Protein AF-A0A9E4QKR2-F1 (afdb_monomer)

Solvent-accessible surface area (backbone atoms only — not comparable to full-atom values): 18033 Å² total; per-residue (Å²): 141,82,85,84,88,78,89,75,77,75,80,49,72,69,61,48,44,63,60,58,75,68,60,73,62,66,78,58,44,53,47,87,73,45,48,84,36,85,43,62,73,53,54,60,79,47,75,74,62,64,46,71,70,58,41,53,54,38,61,70,46,46,53,67,56,55,96,91,22,30,62,70,47,76,47,76,49,88,78,50,44,36,40,38,40,33,29,40,50,96,91,78,52,58,35,38,40,38,38,37,32,36,71,37,50,92,83,49,58,82,83,47,26,16,12,34,52,30,36,48,60,55,64,41,91,90,41,50,62,78,46,62,20,22,35,90,59,33,23,34,24,32,33,34,52,84,74,34,34,38,37,38,35,21,43,32,89,24,34,25,30,40,35,40,31,10,58,40,66,66,58,30,48,54,53,50,35,46,51,38,38,24,53,66,69,47,84,51,76,86,72,89,70,83,78,76,77,72,49,70,64,55,55,56,45,52,54,52,51,51,56,38,28,52,28,49,33,69,65,36,38,61,65,31,50,74,46,42,33,67,72,38,48,73,77,28,48,55,69,60,39,30,53,50,52,52,52,50,52,52,53,51,29,58,76,70,72,44,62,91,88,60,67,50,40,47,40,83,74,48,77,50,77,46,92,56,35,31,40,33,36,62,47,50,23,48,94,85,42,76,56,96,69,75,68,97,78,56,56,48,40,30,36,54,56,100,89,41,74,23,40,56,64,76,67,34,97,90,41,61,65,125

pLDDT: mean 75.19, std 18.58, range [24.08, 97.19]

Secondary structure (DSSP, 8-state):
--------PPPPHHHHHHHHTTTTTSSPP-GGGS-B-PPGGGGGGS---SSHHHHHHHHHTS-SEETTEEEEEEEEETTTTEEEEEEEETTTEEEEEEEEETTSSSSS-TT--HHHHHHHHTT-SSSEEEEEEEETTEEEEEEEETTEEEEEEEETT-SEEEEEEESSHHHHHHHHHHHHHHHTT--------------HHHHHHHHHHHHHHHHHHTT-HHHHGGGB-HHHHHHS-HHHHHHHHHHHHHHHHHHTT--TTS-EEEEEEEEEEETTEEEEEEEEEETTEEP--S-TT-EEEEEEETTEEEE-PPPBTTBS--

Radius of gyration: 21.91 Å; Cα contacts (8 Å, |Δi|>4): 552; chains: 1; bounding box: 57×57×52 Å

Sequence (322 aa):
MREAKTGQLPPTSDEVDALIGCGLMEPKPVFALLPEASAPAGLGTVAWPNNIEESSTLFGRLPSEIAGHRINARFEQSGLGVFSTTYEEPNKAIMAVTVHDLTKGDFFPPDANAGQFVALYAKGADWEVLAAGREGDLAWVQWKTGGLYTMHWGNSPSSIVFQAMANDLMLLMALVEAMVSAASGGSAAPSATVVVSATSDVVTLTRRVEDALALASQGNWLEAWEYYTLSFRESCPKETFAAQVVSGMNMFRSMLEIPPDESLEFRLMDVTVIGSTALVSTHIFHQGEPLDYGAQDELDSWVRIDGEWWNNVPPGPEGCVN

Structure (mmCIF, N/CA/C/O backbone):
data_AF-A0A9E4QKR2-F1
#
_entry.id   AF-A0A9E4QKR2-F1
#
loop_
_atom_site.group_PDB
_atom_site.id
_atom_site.type_symbol
_atom_site.label_atom_id
_atom_site.label_alt_id
_atom_site.label_comp_id
_atom_site.label_asym_id
_atom_site.label_entity_id
_atom_site.label_seq_id
_atom_site.pdbx_PDB_ins_code
_atom_site.Cartn_x
_atom_site.Cartn_y
_atom_site.Cartn_z
_atom_site.occupancy
_atom_site.B_iso_or_equiv
_atom_site.auth_seq_id
_atom_site.auth_comp_id
_atom_site.auth_asym_id
_atom_site.auth_atom_id
_atom_site.pdbx_PDB_model_num
ATOM 1 N N . MET A 1 1 ? 13.833 36.905 2.550 1.00 31.66 1 MET A N 1
ATOM 2 C CA . MET A 1 1 ? 14.484 35.598 2.755 1.00 31.66 1 MET A CA 1
ATOM 3 C C . MET A 1 1 ? 14.078 35.089 4.125 1.00 31.66 1 MET A C 1
ATOM 5 O O . MET A 1 1 ? 14.498 35.670 5.115 1.00 31.66 1 MET A O 1
ATOM 9 N N . ARG A 1 2 ? 13.165 34.119 4.186 1.00 24.08 2 ARG A N 1
ATOM 10 C CA . ARG A 1 2 ? 12.814 33.394 5.413 1.00 24.08 2 ARG A CA 1
ATOM 11 C C . ARG A 1 2 ? 13.081 31.926 5.122 1.00 24.08 2 ARG A C 1
ATOM 13 O O . ARG A 1 2 ? 12.496 31.386 4.191 1.00 24.08 2 ARG A O 1
ATOM 20 N N . GLU A 1 3 ? 14.019 31.360 5.865 1.00 29.47 3 GLU A N 1
ATOM 21 C CA . GLU A 1 3 ? 14.351 29.941 5.867 1.00 29.47 3 GLU A CA 1
ATOM 22 C C . GLU A 1 3 ? 13.168 29.150 6.432 1.00 29.47 3 GLU A C 1
ATOM 24 O O . GLU A 1 3 ? 12.663 29.464 7.513 1.00 29.47 3 GLU A O 1
ATOM 29 N N . ALA A 1 4 ? 12.727 28.132 5.696 1.00 27.89 4 ALA A N 1
ATOM 30 C CA . ALA A 1 4 ? 11.839 27.106 6.212 1.00 27.89 4 ALA A CA 1
ATOM 31 C C . ALA A 1 4 ? 12.700 26.050 6.917 1.00 27.89 4 ALA A C 1
ATOM 33 O O . ALA A 1 4 ? 13.444 25.305 6.285 1.00 27.89 4 ALA A O 1
ATOM 34 N N . LYS A 1 5 ? 12.622 26.031 8.250 1.00 37.75 5 LYS A N 1
ATOM 35 C CA . LYS A 1 5 ? 13.040 24.901 9.078 1.00 37.75 5 LYS A CA 1
ATOM 36 C C . LYS A 1 5 ? 11.891 23.897 9.131 1.00 37.75 5 LYS A C 1
ATOM 38 O O . LYS A 1 5 ? 10.944 24.120 9.876 1.00 37.75 5 LYS A O 1
ATOM 43 N N . THR A 1 6 ? 12.036 22.783 8.431 1.00 37.12 6 THR A N 1
ATOM 44 C CA . THR A 1 6 ? 11.439 21.491 8.798 1.00 37.12 6 THR A CA 1
ATOM 45 C C . THR A 1 6 ? 12.486 20.436 8.483 1.00 37.12 6 THR A C 1
ATOM 47 O O . THR A 1 6 ? 12.889 20.260 7.337 1.00 37.12 6 THR A O 1
ATOM 50 N N . GLY A 1 7 ? 13.040 19.866 9.550 1.00 39.28 7 GLY A N 1
ATOM 51 C CA . GLY A 1 7 ? 14.222 19.028 9.512 1.00 39.28 7 GLY A CA 1
ATOM 52 C C . GLY A 1 7 ? 13.891 17.585 9.176 1.00 39.28 7 GLY A C 1
ATOM 53 O O . GLY A 1 7 ? 13.223 16.909 9.945 1.00 39.28 7 GLY A O 1
ATOM 54 N N . GLN A 1 8 ? 14.494 17.118 8.094 1.00 32.94 8 GLN A N 1
ATOM 55 C CA . GLN A 1 8 ? 15.333 15.933 8.146 1.00 32.94 8 GLN A CA 1
ATOM 56 C C . GLN A 1 8 ? 16.563 16.280 7.309 1.00 32.94 8 GLN A C 1
ATOM 58 O O . GLN A 1 8 ? 16.440 16.624 6.133 1.00 32.94 8 GLN A O 1
ATOM 63 N N . LEU A 1 9 ? 17.733 16.354 7.950 1.00 30.55 9 LEU A N 1
ATOM 64 C CA . LEU A 1 9 ? 18.970 16.544 7.200 1.00 30.55 9 LEU A CA 1
ATOM 65 C C . LEU A 1 9 ? 19.166 15.293 6.334 1.00 30.55 9 LEU A C 1
ATOM 67 O O . LEU A 1 9 ? 18.959 14.190 6.845 1.00 30.55 9 LEU A O 1
ATOM 71 N N . PRO A 1 10 ? 19.542 15.440 5.050 1.00 35.56 10 PRO A N 1
ATOM 72 C CA . PRO A 1 10 ? 20.042 14.302 4.295 1.00 35.56 10 PRO A CA 1
ATOM 73 C C . PRO A 1 10 ? 21.176 13.647 5.100 1.00 35.56 10 PRO A C 1
ATOM 75 O O . PRO A 1 10 ? 21.912 14.379 5.776 1.00 35.56 10 PRO A O 1
ATOM 78 N N . PRO A 1 11 ? 21.287 12.305 5.074 1.00 36.34 11 PRO A N 1
ATOM 79 C CA . PRO A 1 11 ? 22.273 11.587 5.868 1.00 36.34 11 PRO A CA 1
ATOM 80 C C . PRO A 1 11 ? 23.650 12.208 5.658 1.00 36.34 11 PRO A C 1
ATOM 82 O O . PRO A 1 11 ? 24.038 12.567 4.541 1.00 36.34 11 PRO A O 1
ATOM 85 N N . THR A 1 12 ? 24.350 12.419 6.764 1.00 37.06 12 THR A N 1
ATOM 86 C CA . THR A 1 12 ? 25.671 13.039 6.747 1.00 37.06 12 THR A CA 1
ATOM 87 C C . THR A 1 12 ? 26.663 12.137 6.012 1.00 37.06 12 THR A C 1
ATOM 89 O O . THR A 1 12 ? 26.494 10.919 5.975 1.00 37.06 12 THR A O 1
ATOM 92 N N . SER A 1 13 ? 27.719 12.725 5.437 1.00 37.84 13 SER A N 1
ATOM 93 C CA . SER A 1 13 ? 28.809 11.969 4.791 1.00 37.84 13 SER A CA 1
ATOM 94 C C . SER A 1 13 ? 29.326 10.841 5.689 1.00 37.84 13 SER A C 1
ATOM 96 O O . SER A 1 13 ? 29.622 9.767 5.191 1.00 37.84 13 SER A O 1
ATOM 98 N N . ASP A 1 14 ? 29.335 11.050 7.007 1.00 33.69 14 ASP A N 1
ATOM 99 C CA . ASP A 1 14 ? 29.816 10.081 7.992 1.00 33.69 14 ASP A CA 1
ATOM 100 C C . ASP A 1 14 ? 28.823 8.917 8.236 1.00 33.69 14 ASP A C 1
ATOM 102 O O . ASP A 1 14 ? 29.242 7.787 8.484 1.00 33.69 14 ASP A O 1
ATOM 106 N N . GLU A 1 15 ? 27.507 9.148 8.124 1.00 43.84 15 GLU A N 1
ATOM 107 C CA . GLU A 1 15 ? 26.467 8.097 8.180 1.00 43.84 15 GLU A CA 1
ATOM 108 C C . GLU A 1 15 ? 26.438 7.266 6.889 1.00 43.84 15 GLU A C 1
ATOM 110 O O . GLU A 1 15 ? 26.190 6.059 6.908 1.00 43.84 15 GLU A O 1
ATOM 115 N N . VAL A 1 16 ? 26.762 7.903 5.765 1.00 42.84 16 VAL A N 1
ATOM 116 C CA . VAL A 1 16 ? 26.951 7.253 4.466 1.00 42.84 16 VAL A CA 1
ATOM 117 C C . VAL A 1 16 ? 28.267 6.471 4.423 1.00 42.84 16 VAL A C 1
ATOM 119 O O . VAL A 1 16 ? 28.290 5.342 3.940 1.00 42.84 16 VAL A O 1
ATOM 122 N N . ASP A 1 17 ? 29.343 6.994 5.006 1.00 35.53 17 ASP A N 1
ATOM 123 C CA . ASP A 1 17 ? 30.622 6.291 5.134 1.00 35.53 17 ASP A CA 1
ATOM 124 C C . ASP A 1 17 ? 30.526 5.090 6.090 1.00 35.53 17 ASP A C 1
ATOM 126 O O . ASP A 1 17 ? 31.248 4.109 5.914 1.00 35.53 17 ASP A O 1
ATOM 130 N N . ALA A 1 18 ? 29.585 5.087 7.040 1.00 39.47 18 ALA A N 1
ATOM 131 C CA . ALA A 1 18 ? 29.254 3.897 7.828 1.00 39.47 18 ALA A CA 1
ATOM 132 C C . ALA A 1 18 ? 28.521 2.815 7.001 1.00 39.47 18 ALA A C 1
ATOM 134 O O . ALA A 1 18 ? 28.751 1.622 7.215 1.00 39.47 18 ALA A O 1
ATOM 135 N N . LEU A 1 19 ? 27.705 3.212 6.015 1.00 41.91 19 LEU A N 1
ATOM 136 C CA . LEU A 1 19 ? 27.052 2.314 5.047 1.00 41.91 19 LEU A CA 1
ATOM 137 C C . LEU A 1 19 ? 28.027 1.794 3.969 1.00 41.91 19 LEU A C 1
ATOM 139 O O . LEU A 1 19 ? 27.924 0.642 3.542 1.00 41.91 19 LEU A O 1
ATOM 143 N N . ILE A 1 20 ? 28.998 2.612 3.552 1.00 41.16 20 ILE A N 1
ATOM 144 C CA . ILE A 1 20 ? 29.973 2.295 2.493 1.00 41.16 20 ILE A CA 1
ATOM 145 C C . ILE A 1 20 ? 31.226 1.591 3.052 1.00 41.16 20 ILE A C 1
ATOM 147 O O . ILE A 1 20 ? 31.768 0.684 2.415 1.00 41.16 20 ILE A O 1
ATOM 151 N N . GLY A 1 21 ? 31.663 1.926 4.269 1.00 33.62 21 GLY A N 1
ATOM 152 C CA . GLY A 1 21 ? 32.907 1.446 4.885 1.00 33.62 21 GLY A CA 1
ATOM 153 C C . GLY A 1 21 ? 32.948 -0.044 5.253 1.00 33.62 21 GLY A C 1
ATOM 154 O O . GLY A 1 21 ? 34.011 -0.544 5.619 1.00 33.62 21 GLY A O 1
ATOM 155 N N . CYS A 1 22 ? 31.830 -0.771 5.133 1.00 36.50 22 CYS A N 1
ATOM 156 C CA . CYS A 1 22 ? 31.717 -2.181 5.532 1.00 36.50 22 CYS A CA 1
ATOM 157 C C . CYS A 1 22 ? 31.582 -3.195 4.376 1.00 36.50 22 CYS A C 1
ATOM 159 O O . CYS A 1 22 ? 31.375 -4.375 4.645 1.00 36.50 22 CYS A O 1
ATOM 161 N N . GLY A 1 23 ? 31.687 -2.801 3.099 1.00 39.94 23 GLY A N 1
ATOM 162 C CA . GLY A 1 23 ? 31.597 -3.769 1.988 1.00 39.94 23 GLY A CA 1
ATOM 163 C C . GLY A 1 23 ? 30.215 -4.435 1.824 1.00 39.94 23 GLY A C 1
ATOM 164 O O .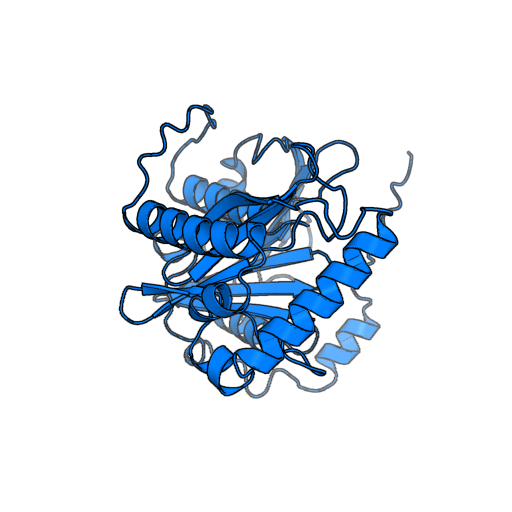 GLY A 1 23 ? 30.119 -5.557 1.333 1.00 39.94 23 GLY A O 1
ATOM 165 N N . LEU A 1 24 ? 29.133 -3.748 2.211 1.00 44.03 24 LEU A N 1
ATOM 166 C CA . LEU A 1 24 ? 27.762 -4.283 2.322 1.00 44.03 24 LEU A CA 1
ATOM 167 C C . LEU A 1 24 ? 27.014 -4.557 0.999 1.00 44.03 24 LEU A C 1
ATOM 169 O O . LEU A 1 24 ? 25.859 -4.976 1.027 1.00 44.03 24 LEU A O 1
ATOM 173 N N . MET A 1 25 ? 27.645 -4.378 -0.163 1.00 44.78 25 MET A N 1
ATOM 174 C CA . MET A 1 25 ? 27.084 -4.833 -1.445 1.00 44.78 25 MET A CA 1
ATOM 175 C C . MET A 1 25 ? 27.700 -6.136 -1.951 1.00 44.78 25 MET A C 1
ATOM 177 O O . MET A 1 25 ? 27.564 -6.457 -3.130 1.00 44.78 25 MET A O 1
ATOM 181 N N . GLU A 1 26 ? 28.317 -6.927 -1.072 1.00 41.53 26 GLU A N 1
ATOM 182 C CA . GLU A 1 26 ? 28.567 -8.338 -1.347 1.00 41.53 26 GLU A CA 1
ATOM 183 C C . GLU A 1 26 ? 27.869 -9.265 -0.336 1.00 41.53 26 GLU A C 1
ATOM 185 O O . GLU A 1 26 ? 28.061 -9.128 0.871 1.00 41.53 26 GLU A O 1
ATOM 190 N N . PRO A 1 27 ? 27.068 -10.236 -0.816 1.00 55.28 27 PRO A N 1
ATOM 191 C CA . PRO A 1 27 ? 26.681 -10.428 -2.214 1.00 55.28 27 PRO A CA 1
ATOM 192 C C . PRO A 1 27 ? 25.709 -9.332 -2.686 1.00 55.28 27 PRO A C 1
ATOM 194 O O . PRO A 1 27 ? 24.748 -9.002 -1.980 1.00 55.28 27 PRO A O 1
ATOM 197 N N . LYS A 1 28 ? 25.943 -8.803 -3.901 1.00 64.62 28 LYS A N 1
ATOM 198 C CA . LYS A 1 28 ? 25.070 -7.806 -4.543 1.00 64.62 28 LYS A CA 1
ATOM 199 C C . LYS A 1 28 ? 23.621 -8.294 -4.449 1.00 64.62 28 LYS A C 1
ATOM 201 O O . LYS A 1 28 ? 23.367 -9.444 -4.818 1.00 64.62 28 LYS A O 1
ATOM 206 N N . PRO A 1 29 ? 22.676 -7.486 -3.937 1.00 72.31 29 PRO A N 1
ATOM 207 C CA . PRO A 1 29 ? 21.268 -7.857 -3.893 1.00 72.31 29 PRO A CA 1
ATOM 208 C C . PRO A 1 29 ? 20.813 -8.354 -5.266 1.00 72.31 29 PRO A C 1
ATOM 210 O O . PRO A 1 29 ? 20.984 -7.677 -6.278 1.00 72.31 29 PRO A O 1
ATOM 213 N N . VAL A 1 30 ? 20.310 -9.585 -5.314 1.00 77.69 30 VAL A N 1
ATOM 214 C CA . VAL A 1 30 ? 20.012 -10.259 -6.576 1.00 77.69 30 VAL A CA 1
ATOM 215 C C . VAL A 1 30 ? 18.546 -10.012 -6.905 1.00 77.69 30 VAL A C 1
ATOM 217 O O . VAL A 1 30 ? 17.675 -10.523 -6.210 1.00 77.69 30 VAL A O 1
ATOM 220 N N . PHE A 1 31 ? 18.277 -9.271 -7.982 1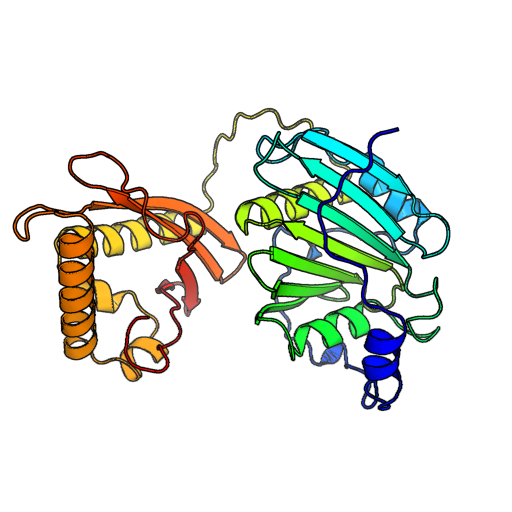.00 83.38 31 PHE A N 1
ATOM 221 C CA . PHE A 1 31 ? 16.922 -9.017 -8.494 1.00 83.38 31 PHE A CA 1
ATOM 222 C C . PHE A 1 31 ? 16.085 -10.301 -8.619 1.00 83.38 31 PHE A C 1
ATOM 224 O O . PHE A 1 31 ? 14.922 -10.326 -8.232 1.00 83.38 31 PHE A O 1
ATOM 231 N N . ALA A 1 32 ? 16.699 -11.399 -9.073 1.00 81.88 32 ALA A N 1
ATOM 232 C CA . ALA A 1 32 ? 16.036 -12.696 -9.221 1.00 81.88 32 ALA A CA 1
ATOM 233 C C . ALA A 1 32 ? 15.529 -13.314 -7.901 1.00 81.88 32 ALA A C 1
ATOM 235 O O . ALA A 1 32 ? 14.764 -14.273 -7.950 1.00 81.88 32 ALA A O 1
ATOM 236 N N . LEU A 1 33 ? 15.950 -12.797 -6.739 1.00 85.44 33 LEU A N 1
ATOM 237 C CA . LEU A 1 33 ? 15.453 -13.228 -5.429 1.00 85.44 33 LEU A CA 1
ATOM 238 C C . LEU A 1 33 ? 14.193 -12.473 -4.984 1.00 85.44 33 LEU A C 1
ATOM 240 O O . LEU A 1 33 ? 13.588 -12.879 -3.995 1.00 85.44 33 LEU A O 1
ATOM 244 N N . LEU A 1 34 ? 13.784 -11.407 -5.684 1.00 86.06 34 LEU A N 1
ATOM 245 C CA . LEU A 1 34 ? 12.474 -10.801 -5.452 1.00 86.06 34 LEU A CA 1
ATOM 246 C C . LEU A 1 34 ? 11.374 -11.791 -5.873 1.00 86.06 34 LEU A C 1
ATOM 248 O O . LEU A 1 34 ? 11.503 -12.429 -6.929 1.00 86.06 34 LEU A O 1
ATOM 252 N N . PRO A 1 35 ? 10.299 -11.927 -5.077 1.00 85.25 35 PRO A N 1
ATOM 253 C CA . PRO A 1 35 ? 9.194 -12.809 -5.421 1.00 85.25 35 PRO A CA 1
ATOM 254 C C . PRO A 1 35 ? 8.486 -12.308 -6.686 1.00 85.25 35 PRO A C 1
ATOM 256 O O . PRO A 1 35 ? 8.341 -11.105 -6.890 1.00 85.25 35 PRO A O 1
ATOM 259 N N . GLU A 1 36 ? 8.034 -13.232 -7.533 1.00 90.06 36 GLU A N 1
ATOM 260 C CA . GLU A 1 36 ? 7.124 -12.898 -8.637 1.00 90.06 36 GLU A CA 1
ATOM 261 C C . GLU A 1 36 ? 5.785 -12.461 -8.046 1.00 90.06 36 GLU A C 1
ATOM 263 O O . GLU A 1 36 ? 5.101 -13.259 -7.402 1.00 90.06 36 GLU A O 1
ATOM 268 N N . ALA A 1 37 ? 5.427 -11.196 -8.241 1.00 82.69 37 ALA A N 1
ATOM 269 C CA . ALA A 1 37 ? 4.203 -10.618 -7.712 1.00 82.69 37 ALA A CA 1
ATOM 270 C C . ALA A 1 37 ? 3.764 -9.438 -8.581 1.00 82.69 37 ALA A C 1
ATOM 272 O O . ALA A 1 37 ? 4.584 -8.594 -8.953 1.00 82.69 37 ALA A O 1
ATOM 273 N N . SER A 1 38 ? 2.461 -9.370 -8.870 1.00 86.56 38 SER A N 1
ATOM 274 C CA . SER A 1 38 ? 1.879 -8.252 -9.612 1.00 86.56 38 SER A CA 1
ATOM 275 C C . SER A 1 38 ? 2.174 -6.940 -8.893 1.00 86.56 38 SER A C 1
ATOM 277 O O . SER A 1 38 ? 1.917 -6.806 -7.695 1.00 86.56 38 SER A O 1
ATOM 279 N N . ALA A 1 39 ? 2.721 -5.983 -9.629 1.00 84.56 39 ALA A N 1
ATOM 280 C CA . ALA A 1 39 ? 3.054 -4.678 -9.108 1.00 84.56 39 ALA A CA 1
ATOM 281 C C . ALA A 1 39 ? 1.770 -3.875 -8.833 1.00 84.56 39 ALA A C 1
ATOM 283 O O . ALA A 1 39 ? 0.816 -3.922 -9.621 1.00 84.56 39 ALA A O 1
ATOM 284 N N . PRO A 1 40 ? 1.718 -3.132 -7.717 1.00 81.69 40 PRO A N 1
ATOM 285 C CA . PRO A 1 40 ? 0.510 -2.434 -7.304 1.00 81.69 40 PRO A CA 1
ATOM 286 C C . PRO A 1 40 ? 0.151 -1.310 -8.287 1.00 81.69 40 PRO A C 1
ATOM 288 O O . PRO A 1 40 ? 0.993 -0.845 -9.058 1.00 81.69 40 PRO A O 1
ATOM 291 N N . ALA A 1 41 ? -1.121 -0.894 -8.282 1.00 81.75 41 ALA A N 1
ATOM 292 C CA . ALA A 1 41 ? -1.647 0.195 -9.118 1.00 81.75 41 ALA A CA 1
ATOM 293 C C . ALA A 1 41 ? -1.380 0.058 -10.636 1.00 81.75 41 ALA A C 1
ATOM 295 O O . ALA A 1 41 ? -1.419 1.039 -11.374 1.00 81.75 41 ALA A O 1
ATOM 296 N N . GLY A 1 42 ? -1.103 -1.155 -11.130 1.00 83.69 42 GLY A N 1
ATOM 297 C CA . GLY A 1 42 ? -0.803 -1.387 -12.544 1.00 83.69 42 GLY A CA 1
ATOM 298 C C . GLY A 1 42 ? 0.595 -0.932 -12.973 1.00 83.69 42 GLY A C 1
ATOM 299 O O . GLY A 1 42 ? 0.841 -0.814 -14.173 1.00 83.69 42 GLY A O 1
ATOM 300 N N . LEU A 1 43 ? 1.528 -0.714 -12.037 1.00 87.94 43 LEU A N 1
ATOM 301 C CA . LEU A 1 43 ? 2.920 -0.342 -12.331 1.00 87.94 43 LEU A CA 1
ATOM 302 C C . LEU A 1 43 ? 3.590 -1.263 -13.368 1.00 87.94 43 LEU A C 1
ATOM 304 O O . LEU A 1 43 ? 4.359 -0.780 -14.197 1.00 87.94 43 LEU A O 1
ATOM 308 N N . GLY A 1 44 ? 3.291 -2.566 -13.345 1.00 87.19 44 GLY A N 1
ATOM 309 C CA . GLY A 1 44 ? 3.837 -3.561 -14.278 1.00 87.19 44 GLY A CA 1
ATOM 310 C C . GLY A 1 44 ? 3.247 -3.504 -15.690 1.00 87.19 44 GLY A C 1
ATOM 311 O O . GLY A 1 44 ? 3.760 -4.146 -16.602 1.00 87.19 44 GLY A O 1
ATOM 312 N N . THR A 1 45 ? 2.188 -2.718 -15.900 1.00 85.38 45 THR A N 1
ATOM 313 C CA . THR A 1 45 ? 1.467 -2.642 -17.182 1.00 85.38 45 THR A CA 1
ATOM 314 C C . THR A 1 45 ? 1.963 -1.525 -18.101 1.00 85.38 45 THR A C 1
ATOM 316 O O . THR A 1 45 ? 1.539 -1.446 -19.256 1.00 85.38 45 THR A O 1
ATOM 319 N N . VAL A 1 46 ? 2.866 -0.666 -17.615 1.00 88.88 46 VAL A N 1
ATOM 320 C CA . VAL A 1 46 ? 3.362 0.508 -18.343 1.00 88.88 46 VAL A CA 1
ATOM 321 C C . VAL A 1 46 ? 4.859 0.426 -18.608 1.00 88.88 46 VAL A C 1
ATOM 323 O O . VAL A 1 46 ? 5.626 -0.160 -17.847 1.00 88.88 46 VAL A O 1
ATOM 326 N N . ALA A 1 47 ? 5.290 1.059 -19.697 1.00 88.00 47 ALA A N 1
ATOM 327 C CA . ALA A 1 47 ? 6.704 1.214 -19.996 1.00 88.00 47 ALA A CA 1
AT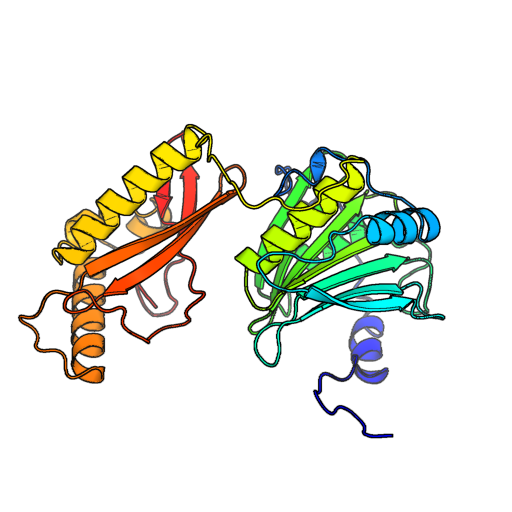OM 328 C C . ALA A 1 47 ? 7.266 2.421 -19.233 1.00 88.00 47 ALA A C 1
ATOM 330 O O . ALA A 1 47 ? 6.921 3.568 -19.524 1.00 88.00 47 ALA A O 1
ATOM 331 N N . TRP A 1 48 ? 8.142 2.159 -18.264 1.00 92.19 48 TRP A N 1
ATOM 332 C CA . TRP A 1 48 ? 8.828 3.210 -17.517 1.00 92.19 48 TRP A CA 1
ATOM 333 C C . TRP A 1 48 ? 10.010 3.789 -18.303 1.00 92.19 48 TRP A C 1
ATOM 335 O O . TRP A 1 48 ? 10.781 3.013 -18.882 1.00 92.19 48 TRP A O 1
ATOM 345 N N . PRO A 1 49 ? 10.193 5.124 -18.288 1.00 88.75 49 PRO A N 1
ATOM 346 C CA . PRO A 1 49 ? 11.395 5.768 -18.802 1.00 88.75 49 PRO A CA 1
ATOM 347 C C . PRO A 1 49 ? 12.676 5.154 -18.238 1.00 88.75 49 PRO A C 1
ATOM 349 O O . PRO A 1 49 ? 12.741 4.795 -17.063 1.00 88.75 49 PRO A O 1
ATOM 352 N N . ASN A 1 50 ? 13.711 5.068 -19.072 1.00 86.50 50 ASN A N 1
ATOM 353 C CA . ASN A 1 50 ? 15.007 4.496 -18.692 1.00 86.50 50 ASN A CA 1
ATOM 354 C C . ASN A 1 50 ? 16.137 5.534 -18.621 1.00 86.50 50 ASN A C 1
ATOM 356 O O . ASN A 1 50 ? 17.296 5.155 -18.459 1.00 86.50 50 ASN A O 1
ATOM 360 N N . ASN A 1 51 ? 15.803 6.819 -18.761 1.00 83.25 51 ASN A N 1
ATOM 361 C CA . ASN A 1 51 ? 16.720 7.944 -18.632 1.00 83.25 51 ASN A CA 1
ATOM 362 C C . ASN A 1 51 ? 16.028 9.154 -17.977 1.00 83.25 51 ASN A C 1
ATOM 364 O O . ASN A 1 51 ? 14.797 9.231 -17.901 1.00 83.25 51 ASN A O 1
ATOM 368 N N . ILE A 1 52 ? 16.828 10.106 -17.494 1.00 79.81 52 ILE A N 1
ATOM 369 C CA . ILE A 1 52 ? 16.338 11.253 -16.719 1.00 79.81 52 ILE A CA 1
ATOM 370 C C . ILE A 1 52 ? 15.517 12.254 -17.555 1.00 79.81 52 ILE A C 1
ATOM 372 O O . ILE A 1 52 ? 14.608 12.885 -17.023 1.00 79.81 52 ILE A O 1
ATOM 376 N N . GLU A 1 53 ? 15.782 12.378 -18.860 1.00 78.75 53 GLU A N 1
ATOM 377 C CA . GLU A 1 53 ? 15.087 13.316 -19.759 1.00 78.75 53 GLU A CA 1
ATOM 378 C C . GLU A 1 53 ? 13.647 12.862 -20.050 1.00 78.75 53 GLU A C 1
ATOM 380 O O . GLU A 1 53 ? 12.687 13.632 -19.952 1.00 78.75 53 GLU A O 1
ATOM 385 N N . GLU A 1 54 ? 13.462 11.577 -20.341 1.00 82.56 54 GLU A N 1
ATOM 386 C CA . GLU A 1 54 ? 12.130 10.992 -20.484 1.00 82.56 54 GLU A CA 1
ATOM 387 C C . GLU A 1 54 ? 11.380 10.971 -19.144 1.00 82.56 54 GLU A C 1
ATOM 389 O O . GLU A 1 54 ? 10.170 11.211 -19.100 1.00 82.56 54 GLU A O 1
ATOM 394 N N . SER A 1 55 ? 12.099 10.751 -18.038 1.00 83.69 55 SER A N 1
ATOM 395 C CA . SER A 1 55 ? 11.523 10.787 -16.691 1.00 83.69 55 SER A CA 1
ATOM 396 C C . SER A 1 55 ? 11.045 12.188 -16.303 1.00 83.69 55 SER A C 1
ATOM 398 O O . SER A 1 55 ? 9.952 12.333 -15.765 1.00 83.69 55 SER A O 1
ATOM 400 N N . SER A 1 56 ? 11.791 13.249 -16.620 1.00 72.69 56 SER A N 1
ATOM 401 C CA . SER A 1 56 ? 11.340 14.623 -16.352 1.00 72.69 56 SER A CA 1
ATOM 402 C C . SER A 1 56 ? 10.114 14.991 -17.200 1.00 72.69 56 SER A C 1
ATOM 404 O O . SER A 1 56 ? 9.172 15.620 -16.709 1.00 72.69 56 SER A O 1
ATOM 406 N N . THR A 1 57 ? 10.058 14.509 -18.447 1.00 78.62 57 THR A N 1
ATOM 407 C CA . THR A 1 57 ? 8.882 14.653 -19.318 1.00 78.62 57 THR A CA 1
ATOM 408 C C . THR A 1 57 ? 7.652 13.957 -18.730 1.00 78.62 57 THR A C 1
ATOM 410 O O . THR A 1 57 ? 6.553 14.517 -18.771 1.00 78.62 57 THR A O 1
ATOM 413 N N . LEU A 1 58 ? 7.825 12.763 -18.152 1.00 85.00 58 LEU A N 1
ATOM 414 C CA . LEU A 1 58 ? 6.768 12.039 -17.444 1.00 85.00 58 LEU A CA 1
ATOM 415 C C . LEU A 1 58 ? 6.199 12.872 -16.287 1.00 85.00 58 LEU A C 1
ATOM 417 O O . LEU A 1 58 ? 4.984 13.033 -16.194 1.00 85.00 58 LEU A O 1
ATOM 421 N N . PHE A 1 59 ? 7.055 13.470 -15.458 1.00 82.62 59 PHE A N 1
ATOM 422 C CA . PHE A 1 59 ? 6.607 14.310 -14.341 1.00 82.62 59 PHE A CA 1
ATOM 423 C C . PHE A 1 59 ? 5.886 15.575 -14.828 1.00 82.62 59 PHE A C 1
ATOM 425 O O . PHE A 1 59 ? 4.978 16.084 -14.171 1.00 82.62 59 PHE A O 1
ATOM 432 N N . GLY A 1 60 ? 6.228 16.057 -16.027 1.00 73.62 60 GLY A N 1
ATOM 433 C CA . GLY A 1 60 ? 5.490 17.108 -16.723 1.00 73.62 60 GLY A CA 1
ATOM 434 C C . GLY A 1 60 ? 3.999 16.797 -16.909 1.00 73.62 60 GLY A C 1
ATOM 435 O O . GLY A 1 60 ? 3.188 17.724 -16.884 1.00 73.62 60 GLY A O 1
ATOM 436 N N . ARG A 1 61 ? 3.644 15.512 -17.045 1.00 83.88 61 ARG A N 1
ATOM 437 C CA . ARG A 1 61 ? 2.277 15.012 -17.276 1.00 83.88 61 ARG A CA 1
ATOM 438 C C . ARG A 1 61 ? 1.493 14.741 -15.995 1.00 83.88 61 ARG A C 1
ATOM 440 O O . ARG A 1 61 ? 0.307 14.434 -16.086 1.00 83.88 61 ARG A O 1
ATOM 447 N N . LEU A 1 62 ? 2.129 14.841 -14.829 1.00 83.56 62 LEU A N 1
ATOM 448 C CA . LEU A 1 62 ? 1.442 14.638 -13.563 1.00 83.56 62 LEU A CA 1
ATOM 449 C C . LEU A 1 62 ? 0.349 15.696 -13.347 1.00 83.56 62 LEU A C 1
ATOM 451 O O . LEU A 1 62 ? 0.570 16.877 -13.661 1.00 83.56 62 LEU A O 1
ATOM 455 N N . PRO A 1 63 ? -0.816 15.298 -12.804 1.00 81.88 63 PRO A N 1
ATOM 456 C CA . PRO A 1 63 ? -1.930 16.207 -12.579 1.00 81.88 63 PRO A CA 1
ATOM 457 C C . PRO A 1 63 ? -1.550 17.279 -11.557 1.00 81.88 63 PRO A C 1
ATOM 459 O O . PRO A 1 63 ? -0.743 17.052 -10.656 1.00 81.88 63 PRO A O 1
ATOM 462 N N . SER A 1 64 ? -2.155 18.461 -11.681 1.00 80.62 64 SER A N 1
ATOM 463 C CA . SER A 1 64 ? -1.932 19.575 -10.751 1.00 80.62 64 SER A CA 1
ATOM 464 C C . SER A 1 64 ? -2.481 19.321 -9.346 1.00 80.62 64 SER A C 1
ATOM 466 O O . SER A 1 64 ? -2.130 20.058 -8.426 1.00 80.62 64 SER A O 1
ATOM 468 N N . GLU A 1 65 ? -3.347 18.318 -9.195 1.00 82.50 65 GLU A N 1
ATOM 469 C CA . GLU A 1 65 ? -3.977 17.921 -7.941 1.00 82.50 65 GLU A CA 1
ATOM 470 C C . GLU A 1 65 ? -4.103 16.390 -7.876 1.00 82.50 65 GLU A C 1
ATOM 472 O O . GLU A 1 65 ? -4.486 15.766 -8.868 1.00 82.50 65 GLU A O 1
ATOM 477 N N . ILE A 1 66 ? -3.771 15.798 -6.728 1.00 81.44 66 ILE A N 1
ATOM 478 C CA . ILE A 1 66 ? -3.909 14.367 -6.418 1.00 81.44 66 ILE A CA 1
ATOM 479 C C . ILE A 1 66 ? -4.524 14.273 -5.027 1.00 81.44 66 ILE A C 1
ATOM 481 O O . ILE A 1 66 ? -3.987 14.857 -4.091 1.00 81.44 66 ILE A O 1
ATOM 485 N N . ALA A 1 67 ? -5.647 13.561 -4.890 1.00 77.94 67 ALA A N 1
ATOM 486 C CA . ALA A 1 67 ? -6.321 13.348 -3.604 1.00 77.94 67 ALA A CA 1
ATOM 487 C C . ALA A 1 67 ? -6.494 14.645 -2.774 1.00 77.94 67 ALA A C 1
ATOM 489 O O . ALA A 1 67 ? -6.157 14.686 -1.595 1.00 77.94 67 ALA A O 1
ATOM 490 N N . GLY A 1 68 ? -6.934 15.740 -3.409 1.00 75.56 68 GLY A N 1
ATOM 491 C CA . GLY A 1 68 ? -7.109 17.058 -2.772 1.00 75.56 68 GLY A CA 1
ATOM 492 C C . GLY A 1 68 ? -5.829 17.890 -2.605 1.00 75.56 68 GLY A C 1
ATOM 493 O O . GLY A 1 68 ? -5.898 19.108 -2.450 1.00 75.56 68 GLY A O 1
ATOM 494 N N . HIS A 1 69 ? -4.649 17.285 -2.750 1.00 78.19 69 HIS A N 1
ATOM 495 C CA . HIS A 1 69 ? -3.369 17.969 -2.593 1.00 78.19 69 HIS A CA 1
ATOM 496 C C . HIS A 1 69 ? -2.907 18.554 -3.914 1.00 78.19 69 HIS A C 1
ATOM 498 O O . HIS A 1 69 ? -2.905 17.876 -4.943 1.00 78.19 69 HIS A O 1
ATOM 504 N N . ARG A 1 70 ? -2.449 19.804 -3.893 1.00 77.94 70 ARG A N 1
ATOM 505 C CA . ARG A 1 70 ? -1.990 20.503 -5.096 1.00 77.94 70 ARG A CA 1
ATOM 506 C C . ARG A 1 70 ? -0.482 20.463 -5.206 1.00 77.94 70 ARG A C 1
ATOM 508 O O . ARG A 1 70 ? 0.211 20.462 -4.192 1.00 77.94 70 ARG A O 1
ATOM 515 N N . ILE A 1 71 ? 0.019 20.484 -6.440 1.00 72.88 71 ILE A N 1
ATOM 516 C CA . ILE A 1 71 ? 1.455 20.645 -6.687 1.00 72.88 71 ILE A CA 1
ATOM 517 C C . ILE A 1 71 ? 1.925 21.915 -5.980 1.00 72.88 71 ILE A C 1
ATOM 519 O O . ILE A 1 71 ? 1.482 23.017 -6.311 1.00 72.88 71 ILE A O 1
ATOM 523 N N . ASN A 1 72 ? 2.842 21.746 -5.035 1.00 67.62 72 ASN A N 1
ATOM 524 C CA . ASN A 1 72 ? 3.502 22.847 -4.351 1.00 67.62 72 ASN A CA 1
ATOM 525 C C . ASN A 1 72 ? 4.748 23.275 -5.126 1.00 67.62 72 ASN A C 1
ATOM 527 O O . ASN A 1 72 ? 4.971 24.460 -5.374 1.00 67.62 72 ASN A O 1
ATOM 531 N N . ALA A 1 73 ? 5.545 22.298 -5.566 1.00 60.19 73 ALA A N 1
ATOM 532 C CA . ALA A 1 73 ? 6.777 22.579 -6.272 1.00 60.19 73 ALA A CA 1
ATOM 533 C C . ALA A 1 73 ? 7.202 21.461 -7.227 1.00 60.19 73 ALA A C 1
ATOM 535 O O . ALA A 1 73 ? 6.891 20.283 -7.051 1.00 60.19 73 ALA A O 1
ATOM 536 N N . ARG A 1 74 ? 7.957 21.870 -8.248 1.00 63.12 74 ARG A N 1
ATOM 537 C CA . ARG A 1 74 ? 8.701 20.994 -9.154 1.00 63.12 74 ARG A CA 1
ATOM 538 C C . ARG A 1 74 ? 10.158 21.423 -9.083 1.00 63.12 74 ARG A C 1
ATOM 540 O O . ARG A 1 74 ? 10.458 22.582 -9.372 1.00 63.12 74 ARG A O 1
ATOM 547 N N . PHE A 1 75 ? 11.035 20.520 -8.669 1.00 58.69 75 PHE A N 1
ATOM 548 C CA . PHE A 1 75 ? 12.453 20.806 -8.508 1.00 58.69 75 PHE A CA 1
ATOM 549 C C . PHE A 1 75 ? 13.276 19.876 -9.391 1.00 58.69 75 PHE A C 1
ATOM 551 O O . PHE A 1 75 ? 13.130 18.657 -9.355 1.00 58.69 75 PHE A O 1
ATOM 558 N N . GLU A 1 76 ? 14.194 20.465 -10.144 1.00 52.03 76 GLU A N 1
ATOM 559 C CA . GLU A 1 76 ? 15.313 19.745 -10.733 1.00 52.03 76 GLU A CA 1
ATOM 560 C C . GLU A 1 76 ? 16.522 19.992 -9.827 1.00 52.03 76 GLU A C 1
ATOM 562 O O . GLU A 1 76 ? 17.008 21.122 -9.727 1.00 52.03 76 GLU A O 1
ATOM 567 N N . GLN A 1 77 ? 16.984 18.970 -9.102 1.00 51.03 77 GLN A N 1
ATOM 568 C CA . GLN A 1 77 ? 18.172 19.114 -8.268 1.00 51.03 77 GLN A CA 1
ATOM 569 C C . GLN A 1 77 ? 19.409 18.832 -9.125 1.00 51.03 77 GLN A C 1
ATOM 571 O O . GLN A 1 77 ? 19.846 17.692 -9.298 1.00 51.03 77 GLN A O 1
ATOM 576 N N . SER A 1 78 ? 19.989 19.897 -9.680 1.00 38.88 78 SER A N 1
ATOM 577 C CA . SER A 1 78 ? 21.204 19.811 -10.488 1.00 38.88 78 SER A CA 1
ATOM 578 C C . SER A 1 78 ? 22.383 19.304 -9.643 1.00 38.88 78 SER A C 1
ATOM 580 O O . SER A 1 78 ? 22.810 19.988 -8.713 1.00 38.88 78 SER A O 1
ATOM 582 N N . GLY A 1 79 ? 22.921 18.125 -9.973 1.00 44.06 79 GLY A N 1
ATOM 583 C CA . GLY A 1 79 ? 24.168 17.589 -9.401 1.00 44.06 79 GLY A CA 1
ATOM 584 C C . GLY A 1 79 ? 24.086 16.162 -8.851 1.00 44.06 79 GLY A C 1
ATOM 585 O O . GLY A 1 79 ? 25.091 15.462 -8.886 1.00 44.06 79 GLY A O 1
ATOM 586 N N . LEU A 1 80 ? 22.903 15.705 -8.424 1.00 49.16 80 LEU A N 1
ATOM 587 C CA . LEU A 1 80 ? 22.693 14.348 -7.884 1.00 49.16 80 LEU A CA 1
ATOM 588 C C . LEU A 1 80 ? 21.858 13.442 -8.806 1.00 49.16 80 LEU A C 1
ATOM 590 O O . LEU A 1 80 ? 21.536 12.326 -8.432 1.00 49.16 80 LEU A O 1
ATOM 594 N N . GLY A 1 81 ? 21.492 13.913 -10.005 1.00 57.75 81 GLY A N 1
ATOM 595 C CA . GLY A 1 81 ? 20.643 13.148 -10.931 1.00 57.75 81 GLY A CA 1
ATOM 596 C C . GLY A 1 81 ? 19.233 12.903 -10.397 1.00 57.75 81 GLY A C 1
ATOM 597 O O . GLY A 1 81 ? 18.640 11.870 -10.698 1.00 57.75 81 GLY A O 1
ATOM 598 N N . VAL A 1 82 ? 18.720 13.842 -9.598 1.00 61.91 82 VAL A N 1
ATOM 599 C CA . VAL A 1 82 ? 17.416 13.748 -8.943 1.00 61.91 82 VAL A CA 1
ATOM 600 C C . VAL A 1 82 ? 16.457 14.788 -9.516 1.00 61.91 82 VAL A C 1
ATOM 602 O O . VAL A 1 82 ? 16.781 15.977 -9.588 1.00 61.91 82 VAL A O 1
ATOM 605 N N . PHE A 1 83 ? 15.253 14.352 -9.877 1.00 62.84 83 PHE A N 1
ATOM 606 C CA . PHE A 1 83 ? 14.138 15.230 -10.237 1.00 62.84 83 PHE A CA 1
ATOM 607 C C . PHE A 1 83 ? 12.938 14.914 -9.342 1.00 62.84 83 PHE A C 1
ATOM 609 O O . PHE A 1 83 ? 12.614 13.742 -9.164 1.00 62.84 83 PHE A O 1
ATOM 616 N N . SER A 1 84 ? 12.277 15.929 -8.776 1.00 69.44 84 SER A N 1
ATOM 617 C CA . SER A 1 84 ? 11.171 15.732 -7.832 1.00 69.44 84 SER A CA 1
ATOM 618 C C . SER A 1 84 ? 9.974 16.654 -8.069 1.00 69.44 84 SER A C 1
ATOM 620 O O . SER A 1 84 ? 10.067 17.755 -8.619 1.00 69.44 84 SER A O 1
ATOM 622 N N . THR A 1 85 ? 8.797 16.189 -7.661 1.00 73.44 85 THR A N 1
ATOM 623 C CA . THR A 1 85 ? 7.553 16.964 -7.607 1.00 73.44 85 THR A CA 1
ATOM 624 C C . THR A 1 85 ? 6.868 16.699 -6.277 1.00 73.44 85 THR A C 1
ATOM 626 O O . THR A 1 85 ? 6.703 15.544 -5.888 1.00 73.44 85 THR A O 1
ATOM 629 N N . THR A 1 86 ? 6.475 17.767 -5.584 1.00 73.38 86 THR A N 1
ATOM 630 C CA . THR A 1 86 ? 5.812 17.694 -4.279 1.00 73.38 86 THR A CA 1
ATOM 631 C C . THR A 1 86 ? 4.383 18.210 -4.355 1.00 73.38 86 THR A C 1
ATOM 633 O O . THR A 1 86 ? 4.080 19.162 -5.082 1.00 73.38 86 THR A O 1
ATOM 636 N N . TYR A 1 87 ? 3.511 17.582 -3.577 1.00 76.12 87 TYR A N 1
ATOM 637 C CA . TYR A 1 87 ? 2.117 17.945 -3.389 1.00 76.12 87 TYR A CA 1
ATOM 638 C C . TYR A 1 87 ? 1.893 18.244 -1.910 1.00 76.12 87 TYR A C 1
ATOM 640 O O . TYR A 1 87 ? 2.263 17.441 -1.053 1.00 76.12 87 TYR A O 1
ATOM 648 N N . GLU A 1 88 ? 1.295 19.395 -1.616 1.00 70.50 88 GLU A N 1
ATOM 649 C CA . GLU A 1 88 ? 1.016 19.822 -0.244 1.00 70.50 88 GLU A CA 1
ATOM 650 C C . GLU A 1 88 ? -0.376 20.451 -0.147 1.00 70.50 88 GLU A C 1
ATOM 652 O O . GLU A 1 88 ? -0.840 21.155 -1.049 1.00 70.50 88 GLU A O 1
ATOM 657 N N . GLU A 1 89 ? -1.014 20.241 1.001 1.00 60.25 89 GLU A N 1
ATOM 658 C CA . GLU A 1 89 ? -2.007 21.162 1.549 1.00 60.25 89 GLU A CA 1
ATOM 659 C C . GLU A 1 89 ? -1.353 22.001 2.659 1.00 60.25 89 GLU A C 1
ATOM 661 O O . GLU A 1 89 ? -0.383 21.552 3.279 1.00 60.25 89 GLU A O 1
ATOM 666 N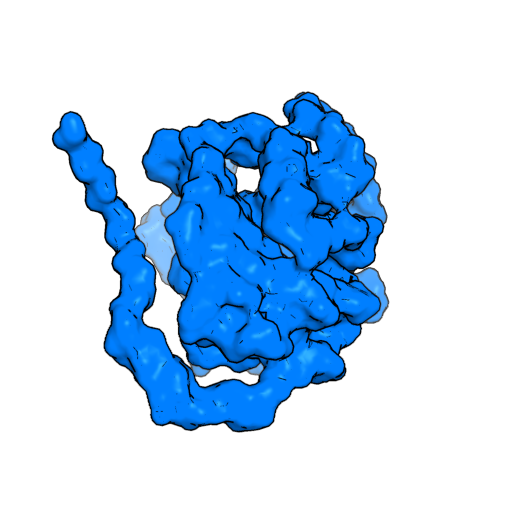 N . PRO A 1 90 ? -1.871 23.199 2.984 1.00 44.94 90 PRO A N 1
ATOM 667 C CA . PRO A 1 90 ? -1.387 23.955 4.132 1.00 44.94 90 PRO A CA 1
ATOM 668 C C . PRO A 1 90 ? -1.424 23.109 5.425 1.00 44.94 90 PRO A C 1
ATOM 670 O O . PRO A 1 90 ? -2.489 22.854 5.979 1.00 44.94 90 PRO A O 1
ATOM 673 N N . ASN A 1 91 ? -0.242 22.742 5.937 1.00 46.03 91 ASN A N 1
ATOM 674 C CA . ASN A 1 91 ? 0.009 22.134 7.255 1.00 46.03 91 ASN A CA 1
ATOM 675 C C . ASN A 1 91 ? -0.444 20.677 7.518 1.00 46.03 91 ASN A C 1
ATOM 677 O O . ASN A 1 91 ? -0.539 20.339 8.700 1.00 46.03 91 ASN A O 1
ATOM 681 N N . LYS A 1 92 ? -0.708 19.798 6.532 1.00 57.59 92 LYS A N 1
ATOM 682 C CA . LYS A 1 92 ? -1.223 18.444 6.877 1.00 57.59 92 LYS A CA 1
ATOM 683 C C . LYS A 1 92 ? -0.671 17.192 6.182 1.00 57.59 92 LYS A C 1
ATOM 685 O O . LYS A 1 92 ? -0.812 16.127 6.770 1.00 57.59 92 LYS A O 1
ATOM 690 N N . ALA A 1 93 ? 0.016 17.260 5.045 1.00 53.00 93 ALA A N 1
ATOM 691 C CA . ALA A 1 93 ? 0.602 16.055 4.442 1.00 53.00 93 ALA A CA 1
ATOM 692 C C . ALA A 1 93 ? 1.652 16.395 3.381 1.00 53.00 93 ALA A C 1
ATOM 694 O O . ALA A 1 93 ? 1.538 17.411 2.693 1.00 53.00 93 ALA A O 1
ATOM 695 N N . ILE A 1 94 ? 2.671 15.537 3.269 1.00 68.94 94 ILE A N 1
ATOM 696 C CA . ILE A 1 94 ? 3.743 15.646 2.275 1.00 68.94 94 ILE A CA 1
ATOM 697 C C . ILE A 1 94 ? 3.627 14.438 1.357 1.00 68.94 94 ILE A C 1
ATOM 699 O O . ILE A 1 94 ? 3.950 13.322 1.757 1.00 68.94 94 ILE A O 1
ATOM 703 N N . MET A 1 95 ? 3.193 14.674 0.123 1.00 83.25 95 MET A N 1
ATOM 704 C CA . MET A 1 95 ? 3.339 13.722 -0.971 1.00 83.25 95 MET A CA 1
ATOM 705 C C . MET A 1 95 ? 4.499 14.176 -1.847 1.00 83.25 95 MET A C 1
ATOM 707 O O . MET A 1 95 ? 4.560 15.338 -2.255 1.00 83.25 95 MET A O 1
ATOM 711 N N . ALA A 1 96 ? 5.414 13.273 -2.169 1.00 81.94 96 ALA A N 1
ATOM 712 C CA . ALA A 1 96 ? 6.482 13.577 -3.106 1.00 81.94 96 ALA A CA 1
ATOM 713 C C . ALA A 1 96 ? 6.750 12.397 -4.023 1.00 81.94 96 ALA A C 1
ATOM 715 O O . ALA A 1 96 ? 6.787 11.244 -3.600 1.00 81.94 96 ALA A O 1
ATOM 716 N N . VAL A 1 97 ? 6.965 12.709 -5.292 1.00 86.25 97 VAL A N 1
ATOM 717 C CA . VAL A 1 97 ? 7.500 11.766 -6.259 1.00 86.25 97 VAL A CA 1
ATOM 718 C C . VAL A 1 97 ? 8.855 12.262 -6.717 1.00 86.25 97 VAL A C 1
ATOM 720 O O . VAL A 1 97 ? 9.052 13.459 -6.931 1.00 86.25 97 VAL A O 1
ATOM 723 N N . THR A 1 98 ? 9.792 11.336 -6.841 1.00 85.00 98 THR A N 1
ATOM 724 C CA . THR A 1 98 ? 11.187 11.593 -7.159 1.00 85.00 98 THR A CA 1
ATOM 725 C C . THR A 1 98 ? 11.678 10.533 -8.132 1.00 85.00 98 THR A C 1
ATOM 727 O O . THR A 1 98 ? 11.260 9.380 -8.073 1.00 85.00 98 THR A O 1
ATOM 730 N N . VAL A 1 99 ? 12.558 10.914 -9.045 1.00 85.19 99 VAL A N 1
ATOM 731 C CA . VAL A 1 99 ? 13.299 9.988 -9.896 1.00 85.19 99 VAL A CA 1
ATOM 732 C C . VAL A 1 99 ? 14.788 10.180 -9.659 1.00 85.19 99 VAL A C 1
ATOM 734 O O . VAL A 1 99 ? 15.254 11.314 -9.550 1.00 85.19 99 VAL A O 1
ATOM 737 N N . HIS A 1 100 ? 15.508 9.067 -9.565 1.00 83.69 100 HIS A N 1
ATOM 738 C CA . HIS A 1 100 ? 16.942 8.991 -9.321 1.00 83.69 100 HIS A CA 1
ATOM 739 C C . HIS A 1 100 ? 17.623 8.309 -10.504 1.00 83.69 100 HIS A C 1
ATOM 741 O O . HIS A 1 100 ? 17.200 7.229 -10.915 1.00 83.69 100 HIS A O 1
ATOM 747 N N . ASP A 1 101 ? 18.691 8.909 -11.021 1.00 83.19 101 ASP A N 1
ATOM 748 C CA . ASP A 1 101 ? 19.626 8.250 -11.934 1.00 83.19 101 ASP A CA 1
ATOM 749 C C . ASP A 1 101 ? 20.828 7.725 -11.145 1.00 83.19 101 ASP A C 1
ATOM 751 O O . ASP A 1 101 ? 21.698 8.492 -10.741 1.00 83.19 101 ASP A O 1
ATOM 755 N N . LEU A 1 102 ? 20.892 6.407 -10.950 1.00 82.69 102 LEU A N 1
ATOM 756 C CA . LEU A 1 102 ? 21.943 5.733 -10.181 1.00 82.69 102 LEU A CA 1
ATOM 757 C C . LEU A 1 102 ? 23.344 5.891 -10.795 1.00 82.69 102 LEU A C 1
ATOM 759 O O . LEU A 1 102 ? 24.332 5.624 -10.118 1.00 82.69 102 LEU A O 1
ATOM 763 N N . THR A 1 103 ? 23.460 6.340 -12.053 1.00 80.44 103 THR A N 1
ATOM 764 C CA . THR A 1 103 ? 24.765 6.680 -12.655 1.00 80.44 103 THR A CA 1
ATOM 765 C C . THR A 1 103 ? 25.283 8.056 -12.239 1.00 80.44 103 THR A C 1
ATOM 767 O O . THR A 1 103 ? 26.405 8.433 -12.593 1.00 80.44 103 THR A O 1
ATOM 770 N N . LYS A 1 104 ? 24.458 8.845 -11.544 1.00 72.12 104 LYS A N 1
ATOM 771 C CA . LYS A 1 104 ? 24.769 10.200 -11.099 1.00 72.12 104 LYS A CA 1
ATOM 772 C C . LYS A 1 104 ? 24.948 10.217 -9.584 1.00 72.12 104 LYS A C 1
ATOM 774 O O . LYS A 1 104 ? 24.122 9.710 -8.836 1.00 72.12 104 LYS A O 1
ATOM 779 N N . GLY A 1 105 ? 26.021 10.871 -9.150 1.00 61.94 105 GLY A N 1
ATOM 780 C CA . GLY A 1 105 ? 26.424 10.939 -7.747 1.00 61.94 105 GLY A CA 1
ATOM 781 C C . GLY A 1 105 ? 27.466 9.881 -7.385 1.00 61.94 105 GLY A C 1
ATOM 782 O O . GLY A 1 105 ? 27.617 8.875 -8.069 1.00 61.94 105 GLY A O 1
ATOM 783 N N . ASP A 1 106 ? 28.1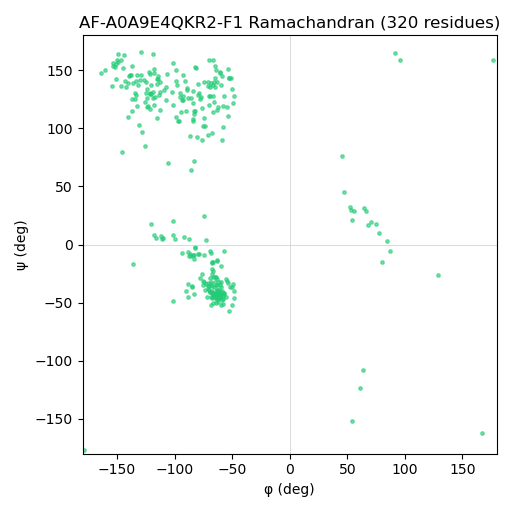93 10.126 -6.297 1.00 56.38 106 ASP A N 1
ATOM 784 C CA . ASP A 1 106 ? 29.281 9.252 -5.830 1.00 56.38 106 ASP A CA 1
ATOM 785 C C . ASP A 1 106 ? 28.784 8.118 -4.907 1.00 56.38 106 ASP A C 1
ATOM 787 O O . ASP A 1 106 ? 29.578 7.369 -4.344 1.00 56.38 106 ASP A O 1
ATOM 791 N N . PHE A 1 107 ? 27.463 8.003 -4.722 1.00 61.59 107 PHE A N 1
ATOM 792 C CA . PHE A 1 107 ? 26.850 7.141 -3.707 1.00 61.59 107 PHE A CA 1
ATOM 793 C C . PHE A 1 107 ? 26.661 5.687 -4.166 1.00 61.59 107 PHE A C 1
ATOM 795 O O . PHE A 1 107 ? 26.815 4.762 -3.370 1.00 61.59 107 PHE A O 1
ATOM 802 N N . PHE A 1 108 ? 26.323 5.467 -5.440 1.00 68.62 108 PHE A N 1
ATOM 803 C CA . PHE A 1 108 ? 26.088 4.129 -5.989 1.00 68.62 108 PHE A CA 1
ATOM 804 C C . PHE A 1 108 ? 27.247 3.697 -6.899 1.00 68.62 108 PHE A C 1
ATOM 806 O O . PHE A 1 108 ? 27.835 4.530 -7.590 1.00 68.62 108 PHE A O 1
ATOM 813 N N . PRO A 1 109 ? 27.584 2.394 -6.945 1.00 69.88 109 PRO A N 1
ATOM 814 C CA . PRO A 1 109 ? 28.494 1.858 -7.944 1.00 69.88 109 PRO A CA 1
ATOM 815 C C . PRO A 1 109 ? 28.040 2.233 -9.362 1.00 69.88 109 PRO A C 1
ATOM 817 O O . PRO A 1 109 ? 26.841 2.180 -9.639 1.00 69.88 109 PRO A O 1
ATOM 820 N N . PRO A 1 110 ? 28.965 2.519 -10.297 1.00 72.00 110 PRO A N 1
ATOM 821 C CA . PRO A 1 110 ? 28.611 2.891 -11.670 1.00 72.00 110 PRO A CA 1
ATOM 822 C C . PRO A 1 110 ? 27.811 1.827 -12.436 1.00 72.00 110 PRO A C 1
ATOM 824 O O . PRO A 1 110 ? 27.216 2.132 -13.465 1.00 72.00 110 PRO A O 1
ATOM 827 N N . ASP A 1 111 ? 27.840 0.575 -11.970 1.00 79.00 111 ASP A N 1
ATOM 828 C CA . ASP A 1 111 ? 27.107 -0.559 -12.534 1.00 79.00 111 ASP A CA 1
ATOM 829 C C . ASP A 1 111 ? 25.831 -0.918 -11.751 1.00 79.00 111 ASP A C 1
ATOM 831 O O . ASP A 1 111 ? 25.214 -1.950 -12.029 1.00 79.00 111 ASP A O 1
ATOM 835 N N . ALA A 1 112 ? 25.435 -0.091 -10.777 1.00 83.38 112 ALA A N 1
ATOM 836 C CA . ALA A 1 112 ? 24.192 -0.263 -10.044 1.00 83.38 112 ALA A CA 1
ATOM 837 C C . ALA A 1 112 ? 22.985 -0.077 -10.969 1.00 83.38 112 ALA A C 1
ATOM 839 O O . ALA A 1 112 ? 22.944 0.819 -11.815 1.00 83.38 112 ALA A O 1
ATOM 840 N N . ASN A 1 113 ? 21.974 -0.918 -10.776 1.00 90.12 113 ASN A N 1
ATOM 841 C CA . ASN A 1 113 ? 20.715 -0.828 -11.502 1.00 90.12 113 ASN A CA 1
ATOM 842 C C . ASN A 1 113 ? 19.514 -0.840 -10.554 1.00 90.12 113 ASN A C 1
ATOM 844 O O . ASN A 1 113 ? 19.620 -1.190 -9.374 1.00 90.12 113 ASN A O 1
ATOM 848 N N . ALA A 1 114 ? 18.356 -0.462 -11.083 1.00 90.69 114 ALA A N 1
ATOM 849 C CA . ALA A 1 114 ? 17.129 -0.324 -10.320 1.00 90.69 114 ALA A CA 1
ATOM 850 C C . ALA A 1 114 ? 16.698 -1.639 -9.663 1.00 90.69 114 ALA A C 1
ATOM 852 O O . ALA A 1 114 ? 16.203 -1.628 -8.540 1.00 90.69 114 ALA A O 1
ATOM 853 N N . GLY A 1 115 ? 16.940 -2.781 -10.316 1.00 90.50 115 GLY A N 1
ATOM 854 C CA . GLY A 1 115 ? 16.614 -4.093 -9.757 1.00 90.50 115 GLY A CA 1
ATOM 855 C C . GLY A 1 115 ? 17.426 -4.408 -8.503 1.00 90.50 115 GLY A C 1
ATOM 856 O O . GLY A 1 115 ? 16.876 -4.891 -7.516 1.00 90.50 115 GLY A O 1
ATOM 857 N N . GLN A 1 116 ? 18.723 -4.096 -8.514 1.00 88.25 116 GLN A N 1
ATOM 858 C CA . GLN A 1 116 ? 19.602 -4.231 -7.349 1.00 88.25 116 GLN A CA 1
ATOM 859 C C . GLN A 1 116 ? 19.235 -3.241 -6.246 1.00 88.25 116 GLN A C 1
ATOM 861 O O . GLN A 1 116 ? 19.212 -3.623 -5.078 1.00 88.25 116 GLN A O 1
ATOM 866 N N . PHE A 1 117 ? 18.924 -1.995 -6.611 1.00 88.94 117 PHE A N 1
ATOM 867 C CA . PHE A 1 117 ? 18.487 -0.974 -5.664 1.00 88.94 117 PHE A CA 1
ATOM 868 C C . PHE A 1 117 ? 17.213 -1.414 -4.937 1.00 88.94 117 PHE A C 1
ATOM 870 O O . PHE A 1 117 ? 17.179 -1.477 -3.713 1.00 88.94 117 PHE A O 1
ATOM 877 N N . VAL A 1 118 ? 16.181 -1.812 -5.679 1.00 91.44 118 VAL A N 1
ATOM 878 C CA . VAL A 1 118 ? 14.924 -2.291 -5.097 1.00 91.44 118 VAL A CA 1
ATOM 879 C C . VAL A 1 118 ? 15.148 -3.552 -4.261 1.00 91.44 118 VAL A C 1
ATOM 881 O O . VAL A 1 118 ? 14.632 -3.649 -3.151 1.00 91.44 118 VAL A O 1
ATOM 884 N N . ALA A 1 119 ? 15.957 -4.501 -4.742 1.00 88.44 119 ALA A N 1
ATOM 885 C CA . ALA A 1 119 ? 16.280 -5.712 -3.990 1.00 88.44 119 ALA A CA 1
ATOM 886 C C . ALA A 1 119 ? 17.064 -5.425 -2.697 1.00 88.44 119 ALA A C 1
ATOM 888 O O . ALA A 1 119 ? 16.961 -6.198 -1.748 1.00 88.44 119 ALA A O 1
ATOM 889 N N . LEU A 1 120 ? 17.843 -4.338 -2.639 1.00 85.50 120 LEU A N 1
ATOM 890 C CA . LEU A 1 120 ? 18.468 -3.869 -1.402 1.00 85.50 120 LEU A CA 1
ATOM 891 C C . LEU A 1 120 ? 17.400 -3.393 -0.414 1.00 85.50 120 LEU A C 1
ATOM 893 O O . LEU A 1 120 ? 17.380 -3.849 0.727 1.00 85.50 120 LEU A O 1
ATOM 897 N N . TYR A 1 121 ? 16.488 -2.532 -0.870 1.00 85.94 121 TYR A N 1
ATOM 898 C CA . TYR A 1 121 ? 15.419 -1.994 -0.029 1.00 85.94 121 TYR A CA 1
ATOM 899 C C . TYR A 1 121 ? 14.439 -3.077 0.446 1.00 85.94 121 TYR A C 1
ATOM 901 O O . TYR A 1 121 ? 13.971 -3.041 1.580 1.00 85.94 121 TYR A O 1
ATOM 909 N N . ALA A 1 122 ? 14.209 -4.114 -0.357 1.00 86.12 122 ALA A N 1
ATOM 910 C CA . ALA A 1 122 ? 13.386 -5.260 0.025 1.00 86.12 122 ALA A CA 1
ATOM 911 C C . ALA A 1 122 ? 13.990 -6.133 1.145 1.00 86.12 122 ALA A C 1
ATOM 913 O O . ALA A 1 122 ? 13.274 -6.946 1.722 1.00 86.12 122 ALA A O 1
ATOM 914 N N . LYS A 1 123 ? 15.285 -5.991 1.472 1.00 82.75 123 LYS A N 1
ATOM 915 C CA . LYS A 1 123 ? 15.928 -6.747 2.566 1.00 82.75 123 LYS A CA 1
ATOM 916 C C . LYS A 1 123 ? 15.724 -6.135 3.958 1.00 82.75 123 LYS A C 1
ATOM 918 O O . LYS A 1 123 ? 16.028 -6.819 4.927 1.00 82.75 123 LYS A O 1
ATOM 923 N N . GLY A 1 124 ? 15.236 -4.893 4.044 1.00 65.25 124 GLY A N 1
ATOM 924 C CA . GLY A 1 124 ? 14.686 -4.271 5.259 1.00 65.25 124 GLY A CA 1
ATOM 925 C C . GLY A 1 124 ? 15.478 -4.441 6.558 1.00 65.25 124 GLY A C 1
ATOM 926 O O . GLY A 1 124 ? 15.060 -5.210 7.416 1.00 65.25 124 GLY A O 1
ATOM 927 N N . ALA A 1 125 ? 16.580 -3.702 6.737 1.00 60.81 125 ALA A N 1
ATOM 928 C CA . ALA A 1 125 ? 17.307 -3.692 8.016 1.00 60.81 125 ALA A CA 1
ATOM 929 C C . ALA A 1 125 ? 16.811 -2.599 8.987 1.00 60.81 125 ALA A C 1
ATOM 931 O O . ALA A 1 125 ? 16.662 -2.873 10.174 1.00 60.81 125 ALA A O 1
ATOM 932 N N . ASP A 1 126 ? 16.505 -1.398 8.476 1.00 73.00 126 ASP A N 1
ATOM 933 C CA . ASP A 1 126 ? 16.155 -0.209 9.280 1.00 73.00 126 ASP A CA 1
ATOM 934 C C . ASP A 1 126 ? 14.725 0.313 9.020 1.00 73.00 126 ASP A C 1
ATOM 936 O O . ASP A 1 126 ? 14.340 1.396 9.469 1.00 73.00 126 ASP A O 1
ATOM 940 N N . TRP A 1 127 ? 13.924 -0.435 8.261 1.00 82.38 127 TRP A N 1
ATOM 941 C CA . TRP A 1 127 ? 12.555 -0.075 7.895 1.00 82.38 127 TRP A CA 1
ATOM 942 C C . TRP A 1 127 ? 11.657 -1.304 7.779 1.00 82.38 127 TRP A C 1
ATOM 944 O O . TRP A 1 127 ? 12.121 -2.423 7.556 1.00 82.38 127 TRP A O 1
ATOM 954 N N . GLU A 1 128 ? 10.352 -1.077 7.888 1.00 85.62 128 GLU A N 1
ATOM 955 C CA . GLU A 1 128 ? 9.334 -2.109 7.732 1.00 85.62 128 GLU A CA 1
ATOM 956 C C . GLU A 1 128 ? 9.027 -2.305 6.243 1.00 85.62 128 GLU A C 1
ATOM 958 O O . GLU A 1 128 ? 8.528 -1.398 5.579 1.00 85.62 128 GLU A O 1
ATOM 963 N N . VAL A 1 129 ? 9.339 -3.477 5.689 1.00 87.44 129 VAL A N 1
ATOM 964 C CA . VAL A 1 129 ? 8.953 -3.831 4.314 1.00 87.44 129 VAL A CA 1
ATOM 965 C C . VAL A 1 129 ? 7.509 -4.324 4.332 1.00 87.44 129 VAL A C 1
ATOM 967 O O . VAL A 1 129 ? 7.221 -5.370 4.905 1.00 87.44 129 VAL A O 1
ATOM 970 N N . LEU A 1 130 ? 6.614 -3.579 3.684 1.00 87.06 130 LEU A N 1
ATOM 971 C CA . LEU A 1 130 ? 5.184 -3.895 3.617 1.00 87.06 130 LEU A CA 1
ATOM 972 C C . LEU A 1 130 ? 4.892 -4.902 2.504 1.00 87.06 130 LEU A C 1
ATOM 974 O O . LEU A 1 130 ? 4.120 -5.840 2.679 1.00 87.06 130 LEU A O 1
ATOM 978 N N . ALA A 1 131 ? 5.529 -4.709 1.349 1.00 88.50 131 ALA A N 1
ATOM 979 C CA . ALA A 1 131 ? 5.431 -5.605 0.208 1.00 88.50 131 ALA A CA 1
ATOM 980 C C . ALA A 1 131 ? 6.616 -5.386 -0.737 1.00 88.50 131 ALA A C 1
ATOM 982 O O . ALA A 1 131 ? 7.143 -4.283 -0.852 1.00 88.50 131 ALA A O 1
ATOM 983 N N . ALA A 1 132 ? 7.037 -6.424 -1.447 1.00 92.00 132 ALA A N 1
ATOM 984 C CA . ALA A 1 132 ? 8.050 -6.311 -2.486 1.00 92.00 132 ALA A CA 1
ATOM 985 C C . ALA A 1 132 ? 7.814 -7.377 -3.542 1.00 92.00 132 ALA A C 1
ATOM 987 O O . ALA A 1 132 ? 7.260 -8.437 -3.247 1.00 92.00 132 ALA A O 1
ATOM 988 N N . GLY A 1 133 ? 8.289 -7.127 -4.752 1.00 91.38 133 GLY A N 1
ATOM 989 C CA . GLY A 1 133 ? 8.192 -8.115 -5.803 1.00 91.38 133 GLY A CA 1
ATOM 990 C C . GLY A 1 133 ? 8.820 -7.679 -7.105 1.00 91.38 133 GLY A C 1
ATOM 991 O O . GLY A 1 133 ? 9.420 -6.609 -7.236 1.00 91.38 133 GLY A O 1
ATOM 992 N N . ARG A 1 134 ? 8.672 -8.562 -8.080 1.00 94.19 134 ARG A N 1
ATOM 993 C CA . ARG A 1 134 ? 8.969 -8.284 -9.472 1.00 94.19 134 ARG A CA 1
ATOM 994 C C . ARG A 1 134 ? 7.831 -8.753 -10.362 1.00 94.19 134 ARG A C 1
ATOM 996 O O . ARG A 1 134 ? 7.198 -9.766 -10.078 1.00 94.19 134 ARG A O 1
ATOM 1003 N N . GLU A 1 135 ? 7.610 -8.010 -11.436 1.00 90.69 135 GLU A N 1
ATOM 1004 C CA . GLU A 1 135 ? 6.673 -8.351 -12.502 1.00 90.69 135 GLU A CA 1
ATOM 1005 C C . GLU A 1 135 ? 7.400 -8.186 -13.839 1.00 90.69 135 GLU A C 1
ATOM 1007 O O . GLU A 1 135 ? 7.661 -7.071 -14.297 1.00 90.69 135 GLU A O 1
ATOM 1012 N N . GLY A 1 136 ? 7.810 -9.307 -14.437 1.00 90.88 136 GLY A N 1
ATOM 1013 C CA . GLY A 1 136 ? 8.727 -9.281 -15.576 1.00 90.88 136 GLY A CA 1
ATOM 1014 C C . GLY A 1 136 ? 10.060 -8.632 -15.192 1.00 90.88 136 GLY A C 1
ATOM 1015 O O . GLY A 1 136 ? 10.713 -9.069 -14.243 1.00 90.88 136 GLY A O 1
ATOM 1016 N N . ASP A 1 137 ? 10.448 -7.584 -15.922 1.00 92.69 137 ASP A N 1
ATOM 1017 C CA . ASP A 1 137 ? 11.671 -6.821 -15.651 1.00 92.69 137 ASP A CA 1
ATOM 1018 C C . ASP A 1 137 ? 11.478 -5.716 -14.605 1.00 92.69 137 ASP A C 1
ATOM 1020 O O . ASP A 1 137 ? 12.468 -5.142 -14.156 1.00 92.69 137 ASP A O 1
ATOM 1024 N N . LEU A 1 138 ? 10.247 -5.406 -14.192 1.00 95.50 138 LEU A N 1
ATOM 1025 C CA . LEU A 1 138 ? 9.990 -4.383 -13.185 1.00 95.50 138 LEU A CA 1
ATOM 1026 C C . LEU A 1 138 ? 10.300 -4.928 -11.788 1.00 95.50 138 LEU A C 1
ATOM 1028 O O . LEU A 1 138 ? 9.742 -5.943 -11.382 1.00 95.50 138 LEU A O 1
ATOM 1032 N N . ALA A 1 139 ? 11.131 -4.217 -11.029 1.00 95.81 139 ALA A N 1
ATOM 1033 C CA . ALA A 1 139 ? 11.302 -4.419 -9.595 1.00 95.81 139 ALA A CA 1
ATOM 1034 C C . ALA A 1 139 ? 10.480 -3.380 -8.830 1.00 95.81 139 ALA A C 1
ATOM 1036 O O . ALA A 1 139 ? 10.467 -2.211 -9.222 1.00 95.81 139 ALA A O 1
ATOM 1037 N N . TRP A 1 140 ? 9.855 -3.772 -7.720 1.00 96.19 140 TRP A N 1
ATOM 1038 C CA . TRP A 1 140 ? 9.206 -2.832 -6.812 1.00 96.19 140 TRP A CA 1
ATOM 1039 C C . TRP A 1 140 ? 9.321 -3.239 -5.335 1.00 96.19 140 TRP A C 1
ATOM 1041 O O . TRP A 1 140 ? 9.422 -4.418 -4.991 1.00 96.19 140 TRP A O 1
ATOM 1051 N N . VAL A 1 141 ? 9.304 -2.244 -4.450 1.00 93.75 141 VAL A N 1
ATOM 1052 C CA . VAL A 1 141 ? 9.234 -2.422 -2.994 1.00 93.75 141 VAL A CA 1
ATOM 1053 C C . VAL A 1 141 ? 8.441 -1.284 -2.376 1.00 93.75 141 VAL A C 1
ATOM 1055 O O . VAL A 1 141 ? 8.629 -0.119 -2.717 1.00 93.75 141 VAL A O 1
ATOM 1058 N N . GLN A 1 142 ? 7.564 -1.637 -1.453 1.00 93.50 142 GLN A N 1
ATOM 1059 C CA . GLN A 1 142 ? 6.823 -0.744 -0.589 1.00 93.50 142 GLN A CA 1
ATOM 1060 C C . GLN A 1 142 ? 7.292 -0.966 0.844 1.00 93.50 142 GLN A C 1
ATOM 1062 O O . GLN A 1 142 ? 7.345 -2.095 1.336 1.00 93.50 142 GLN A O 1
ATOM 1067 N N . TRP A 1 143 ? 7.646 0.117 1.513 1.00 88.69 143 TRP A N 1
ATOM 1068 C CA . TRP A 1 143 ? 8.200 0.076 2.853 1.00 88.69 143 TRP A CA 1
ATOM 1069 C C . TRP A 1 143 ? 7.816 1.326 3.638 1.00 88.69 143 TRP A C 1
ATOM 1071 O O . TRP A 1 143 ? 7.365 2.324 3.074 1.00 88.69 143 TRP A O 1
ATOM 1081 N N . LYS A 1 144 ? 7.978 1.263 4.954 1.00 88.12 144 LYS A N 1
ATOM 1082 C CA . LYS A 1 144 ? 7.621 2.326 5.884 1.00 88.12 144 LYS A CA 1
ATOM 1083 C C . LYS A 1 144 ? 8.769 2.593 6.847 1.00 88.12 144 LYS A C 1
ATOM 1085 O O . LYS A 1 144 ? 9.381 1.669 7.381 1.00 88.12 144 LYS A O 1
ATOM 1090 N N . THR A 1 145 ? 9.044 3.870 7.092 1.00 84.50 145 THR A N 1
ATOM 1091 C CA . THR A 1 145 ? 9.910 4.308 8.191 1.00 84.50 145 THR A CA 1
ATOM 1092 C C . THR A 1 145 ? 9.285 5.512 8.878 1.00 84.50 145 THR A C 1
ATOM 1094 O O . THR A 1 145 ? 8.907 6.492 8.233 1.00 84.50 145 THR A O 1
ATOM 1097 N N . GLY A 1 146 ? 9.095 5.422 10.194 1.00 77.88 146 GLY A N 1
ATOM 1098 C CA . GLY A 1 146 ? 8.234 6.367 10.903 1.00 77.88 146 GLY A CA 1
ATOM 1099 C C . GLY A 1 146 ? 6.832 6.434 10.280 1.00 77.88 146 GLY A C 1
ATOM 1100 O O . GLY A 1 146 ? 6.357 5.481 9.669 1.00 77.88 146 GLY A O 1
ATOM 1101 N N . GLY A 1 147 ? 6.155 7.572 10.407 1.00 80.12 147 GLY A N 1
ATOM 1102 C CA . GLY A 1 147 ? 4.862 7.811 9.753 1.00 80.12 147 GLY A CA 1
ATOM 1103 C C . GLY A 1 147 ? 4.950 8.065 8.241 1.00 80.12 147 GLY A C 1
ATOM 1104 O O . GLY A 1 147 ? 4.097 8.771 7.725 1.00 80.12 147 GLY A O 1
ATOM 1105 N N . LEU A 1 148 ? 5.991 7.591 7.543 1.00 81.38 148 LEU A N 1
ATOM 1106 C CA . LEU A 1 148 ? 6.188 7.818 6.110 1.00 81.38 148 LEU A CA 1
ATOM 1107 C C . LEU A 1 148 ? 6.184 6.492 5.347 1.00 81.38 148 LEU A C 1
ATOM 1109 O O . LEU A 1 148 ? 7.040 5.629 5.556 1.00 81.38 148 LEU A O 1
ATOM 1113 N N . TYR A 1 149 ? 5.243 6.366 4.420 1.00 88.38 149 TYR A N 1
ATOM 1114 C CA . TYR A 1 149 ? 5.156 5.278 3.460 1.00 88.38 149 TYR A CA 1
ATOM 1115 C C . TYR A 1 149 ? 5.946 5.645 2.208 1.00 88.38 149 TYR A C 1
ATOM 1117 O O . TYR A 1 149 ? 5.810 6.745 1.673 1.00 88.38 149 TYR A O 1
ATOM 1125 N N . THR A 1 150 ? 6.770 4.720 1.725 1.00 92.00 150 THR A N 1
ATOM 1126 C CA . THR A 1 150 ? 7.588 4.893 0.525 1.00 92.00 150 THR A CA 1
ATOM 1127 C C . THR A 1 150 ? 7.409 3.711 -0.411 1.00 92.00 150 THR A C 1
ATOM 1129 O O . THR A 1 150 ? 7.329 2.558 0.011 1.00 92.00 150 THR A O 1
ATOM 1132 N N . MET A 1 151 ? 7.383 4.000 -1.706 1.00 95.81 151 MET A N 1
ATOM 1133 C CA . MET A 1 151 ? 7.448 3.001 -2.753 1.00 95.81 151 MET A CA 1
ATOM 1134 C C . MET A 1 151 ? 8.597 3.306 -3.706 1.00 95.81 151 MET A C 1
ATOM 1136 O O . MET A 1 151 ? 8.700 4.422 -4.211 1.00 95.81 151 MET A O 1
ATOM 1140 N N . HIS A 1 152 ? 9.425 2.302 -3.985 1.00 95.75 152 HIS A N 1
ATOM 1141 C CA . HIS A 1 152 ? 10.447 2.340 -5.026 1.00 95.75 152 HIS A CA 1
ATOM 1142 C C . HIS A 1 152 ? 10.105 1.374 -6.146 1.00 95.75 152 HIS A C 1
ATOM 1144 O O . HIS A 1 152 ? 9.672 0.251 -5.886 1.00 95.75 152 HIS A O 1
ATOM 1150 N N . TRP A 1 153 ? 10.344 1.786 -7.387 1.00 97.19 153 TRP A N 1
ATOM 1151 C CA . TRP A 1 153 ? 10.235 0.899 -8.539 1.00 97.19 153 TRP A CA 1
ATOM 1152 C C . TRP A 1 153 ? 11.184 1.297 -9.664 1.00 97.19 153 TRP A C 1
ATOM 1154 O O . TRP A 1 153 ? 11.634 2.439 -9.765 1.00 97.19 153 TRP A O 1
ATOM 1164 N N . GLY A 1 154 ? 11.480 0.342 -10.537 1.00 95.50 154 GLY A N 1
ATOM 1165 C CA . GLY A 1 154 ? 12.245 0.589 -11.750 1.00 95.50 154 GLY A CA 1
ATOM 1166 C C . GLY A 1 154 ? 12.505 -0.689 -12.533 1.00 95.50 154 GLY A C 1
ATOM 1167 O O . GLY A 1 154 ? 12.438 -1.798 -11.999 1.00 95.50 154 GLY A O 1
ATOM 1168 N N . ASN A 1 155 ? 12.787 -0.532 -13.824 1.00 94.06 155 ASN A N 1
ATOM 1169 C CA . ASN A 1 155 ? 13.142 -1.658 -14.681 1.00 94.06 155 ASN A CA 1
ATOM 1170 C C . ASN A 1 155 ? 14.523 -2.178 -14.291 1.00 94.06 155 ASN A C 1
ATOM 1172 O O . ASN A 1 155 ? 15.485 -1.415 -14.273 1.00 94.06 155 ASN A O 1
ATOM 1176 N N . SER A 1 156 ? 14.639 -3.478 -14.038 1.00 91.44 156 SER A N 1
ATOM 1177 C CA . SER A 1 156 ? 15.840 -4.111 -13.505 1.00 91.44 156 SER A CA 1
ATOM 1178 C C . SER A 1 156 ? 17.140 -3.797 -14.258 1.00 91.44 156 SER A C 1
ATOM 1180 O O . SER A 1 156 ? 18.134 -3.598 -13.566 1.00 91.44 156 SER A O 1
ATOM 1182 N N . PRO A 1 157 ? 17.197 -3.660 -15.603 1.00 89.94 157 PRO A N 1
ATOM 1183 C CA . PRO A 1 157 ? 18.437 -3.267 -16.277 1.00 89.94 157 PRO A CA 1
ATOM 1184 C C . PRO A 1 157 ? 18.692 -1.749 -16.301 1.00 89.94 157 PRO A C 1
ATOM 1186 O O . PRO A 1 157 ? 19.756 -1.327 -16.747 1.00 89.94 157 PRO A O 1
ATOM 1189 N N . SER A 1 158 ? 17.732 -0.916 -15.893 1.00 91.81 158 SER A N 1
ATOM 1190 C CA . SER A 1 158 ? 17.837 0.547 -15.949 1.00 91.81 158 SER A CA 1
ATOM 1191 C C . SER A 1 158 ? 18.618 1.108 -14.762 1.00 91.81 158 SER A C 1
ATOM 1193 O O . SER A 1 158 ? 18.584 0.551 -13.669 1.00 91.81 158 SER A O 1
ATOM 1195 N N . SER A 1 159 ? 19.273 2.255 -14.953 1.00 89.81 159 SER A N 1
ATOM 1196 C CA . SER A 1 159 ? 19.806 3.063 -13.853 1.00 89.81 159 SER A CA 1
ATOM 1197 C C . SER A 1 159 ? 18.757 3.969 -13.208 1.00 89.81 159 SER A C 1
ATOM 1199 O O . SER A 1 159 ? 19.076 4.668 -12.254 1.00 89.81 159 SER A O 1
ATOM 1201 N N . ILE A 1 160 ? 17.526 3.997 -13.723 1.00 91.56 160 ILE A N 1
ATOM 1202 C CA . ILE A 1 160 ? 16.478 4.890 -13.240 1.00 91.56 160 ILE A CA 1
ATOM 1203 C C . ILE A 1 160 ? 15.625 4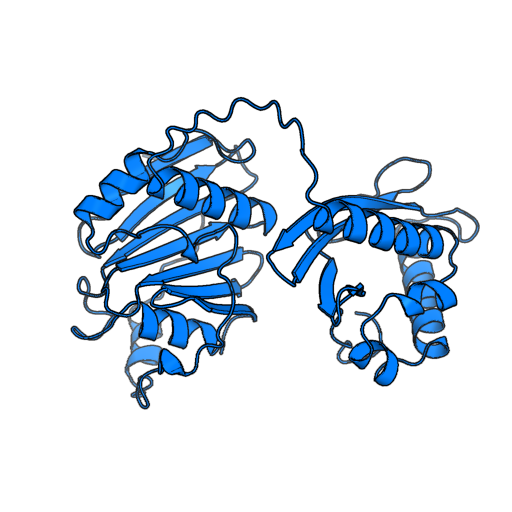.198 -12.184 1.00 91.56 160 ILE A C 1
ATOM 1205 O O . ILE A 1 160 ? 15.027 3.151 -12.437 1.00 91.56 160 ILE A O 1
ATOM 1209 N N . VAL A 1 161 ? 15.532 4.831 -11.016 1.00 92.56 161 VAL A N 1
ATOM 1210 C CA . VAL A 1 161 ? 14.643 4.431 -9.924 1.00 92.56 161 VAL A CA 1
ATOM 1211 C C . VAL A 1 161 ? 13.641 5.541 -9.670 1.00 92.56 161 VAL A C 1
ATOM 1213 O O . VAL A 1 161 ? 14.011 6.687 -9.421 1.00 92.56 161 VAL A O 1
ATOM 1216 N N . PHE A 1 162 ? 12.366 5.188 -9.678 1.00 94.69 162 PHE A N 1
ATOM 1217 C CA . PHE A 1 162 ? 11.299 6.061 -9.228 1.00 94.69 162 PHE A CA 1
ATOM 1218 C C . PHE A 1 162 ? 11.013 5.807 -7.754 1.00 94.69 162 PHE A C 1
ATOM 1220 O O . PHE A 1 162 ? 11.109 4.684 -7.257 1.00 94.69 162 PHE A O 1
ATOM 1227 N N . GLN A 1 163 ? 10.654 6.876 -7.061 1.00 93.44 163 GLN A N 1
ATOM 1228 C CA . GLN A 1 163 ? 10.288 6.882 -5.663 1.00 93.44 163 GLN A CA 1
ATOM 1229 C C . GLN A 1 163 ? 9.014 7.697 -5.491 1.00 93.44 163 GLN A C 1
ATOM 1231 O O . GLN A 1 163 ? 8.967 8.848 -5.910 1.00 93.44 163 GLN A O 1
ATOM 1236 N N . ALA A 1 164 ? 8.017 7.138 -4.822 1.00 93.69 164 ALA A N 1
ATOM 1237 C CA . ALA A 1 164 ? 6.876 7.874 -4.299 1.00 93.69 164 ALA A CA 1
ATOM 1238 C C . ALA A 1 164 ? 6.912 7.797 -2.773 1.00 93.69 164 ALA A C 1
ATOM 1240 O O . ALA A 1 164 ? 7.290 6.768 -2.216 1.00 93.69 164 ALA A O 1
ATOM 1241 N N . MET A 1 165 ? 6.545 8.879 -2.098 1.00 90.19 165 MET A N 1
ATOM 1242 C CA . MET A 1 165 ? 6.409 8.922 -0.646 1.00 90.19 165 MET A CA 1
ATOM 1243 C C . MET A 1 165 ? 5.157 9.694 -0.253 1.00 90.19 165 MET A C 1
ATOM 1245 O O . MET A 1 165 ? 4.801 10.677 -0.909 1.00 90.19 165 MET A O 1
ATOM 1249 N N . ALA A 1 166 ? 4.528 9.261 0.831 1.00 86.19 166 ALA A N 1
ATOM 1250 C CA . ALA A 1 166 ? 3.431 9.964 1.473 1.00 86.19 166 ALA A CA 1
ATOM 1251 C C . ALA A 1 166 ? 3.372 9.606 2.961 1.00 86.19 166 ALA A C 1
ATOM 1253 O O . ALA A 1 166 ? 3.846 8.550 3.375 1.00 86.19 166 ALA A O 1
ATOM 1254 N N . ASN A 1 167 ? 2.793 10.480 3.778 1.00 82.50 167 ASN A N 1
ATOM 1255 C CA . ASN A 1 167 ? 2.548 10.205 5.199 1.00 82.50 167 ASN A CA 1
ATOM 1256 C C . ASN A 1 167 ? 1.319 9.316 5.451 1.00 82.50 167 ASN A C 1
ATOM 1258 O O . ASN A 1 167 ? 1.118 8.860 6.568 1.00 82.50 167 ASN A O 1
ATOM 1262 N N . ASP A 1 168 ? 0.539 9.048 4.410 1.00 83.38 168 ASP A N 1
ATOM 1263 C CA . ASP A 1 168 ? -0.582 8.118 4.415 1.00 83.38 168 ASP A CA 1
ATOM 1264 C C . ASP A 1 168 ? -0.446 7.143 3.235 1.00 83.38 168 ASP A C 1
ATOM 1266 O O . ASP A 1 168 ? 0.064 7.485 2.163 1.00 83.38 168 ASP A O 1
ATOM 1270 N N . LEU A 1 169 ? -0.880 5.904 3.440 1.00 82.44 169 LEU A N 1
ATOM 1271 C CA . LEU A 1 169 ? -0.734 4.839 2.459 1.00 82.44 169 LEU A CA 1
ATOM 1272 C C . LEU A 1 169 ? -1.690 5.019 1.273 1.00 82.44 169 LEU A C 1
ATOM 1274 O O . LEU A 1 169 ? -1.304 4.717 0.142 1.00 82.44 169 LEU A O 1
ATOM 1278 N N . MET A 1 170 ? -2.894 5.559 1.490 1.00 80.06 170 MET A N 1
ATOM 1279 C CA . MET A 1 170 ? -3.823 5.861 0.395 1.00 80.06 170 MET A CA 1
ATOM 1280 C C . MET A 1 170 ? -3.281 6.998 -0.470 1.00 80.06 170 MET A C 1
ATOM 1282 O O . MET A 1 170 ? -3.310 6.910 -1.697 1.00 80.06 170 MET A O 1
ATOM 1286 N N . LEU A 1 171 ? -2.709 8.033 0.150 1.00 84.00 171 LEU A N 1
ATOM 1287 C CA . LEU A 1 171 ? -2.017 9.112 -0.555 1.00 84.00 171 LEU A CA 1
ATOM 1288 C C . LEU A 1 171 ? -0.823 8.589 -1.369 1.00 84.00 171 LEU A C 1
ATOM 1290 O O . LEU A 1 171 ? -0.649 8.984 -2.525 1.00 84.00 171 LEU A O 1
ATOM 1294 N N . LEU A 1 172 ? -0.037 7.653 -0.818 1.00 87.19 172 LEU A N 1
ATOM 1295 C CA . LEU A 1 172 ? 1.041 6.994 -1.563 1.00 87.19 172 LEU A CA 1
ATOM 1296 C C . LEU A 1 172 ? 0.486 6.280 -2.803 1.00 87.19 172 LEU A C 1
ATOM 1298 O O . LEU A 1 172 ? 1.021 6.450 -3.899 1.00 87.19 172 LEU A O 1
ATOM 1302 N N . MET A 1 173 ? -0.590 5.507 -2.646 1.00 90.06 173 MET A N 1
ATOM 1303 C CA . MET A 1 173 ? -1.191 4.760 -3.750 1.00 90.06 173 MET A CA 1
ATOM 1304 C C . MET A 1 173 ? -1.800 5.676 -4.817 1.00 90.06 173 MET A C 1
ATOM 1306 O O . MET A 1 173 ? -1.535 5.470 -6.000 1.00 90.06 173 MET A O 1
ATOM 1310 N N . ALA A 1 174 ? -2.506 6.739 -4.426 1.00 86.19 174 ALA A N 1
ATOM 1311 C CA . ALA A 1 174 ? -3.038 7.739 -5.354 1.00 86.19 174 ALA A CA 1
ATOM 1312 C C . ALA A 1 174 ? -1.924 8.420 -6.172 1.00 86.19 174 ALA A C 1
ATOM 1314 O O . ALA A 1 174 ? -2.084 8.698 -7.365 1.00 86.19 174 ALA A O 1
ATOM 1315 N N . LEU A 1 175 ? -0.765 8.662 -5.552 1.00 89.69 175 LEU A N 1
ATOM 1316 C CA . LEU A 1 175 ? 0.405 9.213 -6.231 1.00 89.69 175 LEU A CA 1
ATOM 1317 C C . LEU A 1 175 ? 1.027 8.217 -7.224 1.00 89.69 175 LEU A C 1
ATOM 1319 O O . LEU A 1 175 ? 1.398 8.604 -8.336 1.00 89.69 175 LEU A O 1
ATOM 1323 N N . VAL A 1 176 ? 1.113 6.935 -6.859 1.00 93.38 176 VAL A N 1
ATOM 1324 C CA . VAL A 1 176 ? 1.585 5.868 -7.758 1.00 93.38 176 VAL A CA 1
ATOM 1325 C C . VAL A 1 176 ? 0.633 5.696 -8.948 1.00 93.38 176 VAL A C 1
ATOM 1327 O O . VAL A 1 176 ? 1.087 5.624 -10.089 1.00 93.38 176 VAL A O 1
ATOM 1330 N N . GLU A 1 177 ? -0.682 5.716 -8.729 1.00 89.62 177 GLU A N 1
ATOM 1331 C CA . GLU A 1 177 ? -1.687 5.667 -9.800 1.00 89.62 177 GLU A CA 1
ATOM 1332 C C . GLU A 1 177 ? -1.567 6.853 -10.764 1.00 89.62 177 GLU A C 1
ATOM 1334 O O . GLU A 1 177 ? -1.607 6.679 -11.986 1.00 89.62 177 GLU A O 1
ATOM 1339 N N . ALA A 1 178 ? -1.349 8.062 -10.239 1.00 89.62 178 ALA A N 1
ATOM 1340 C CA . ALA A 1 178 ? -1.112 9.241 -11.066 1.00 89.62 178 ALA A CA 1
ATOM 1341 C C . ALA A 1 178 ? 0.147 9.087 -11.937 1.00 89.62 178 ALA A C 1
ATOM 1343 O O . ALA A 1 178 ? 0.132 9.465 -13.114 1.00 89.62 178 ALA A O 1
ATOM 1344 N N . MET A 1 179 ? 1.213 8.483 -11.399 1.00 93.62 179 MET A N 1
ATOM 1345 C CA . MET A 1 179 ? 2.423 8.151 -12.158 1.00 93.62 179 MET A CA 1
ATOM 1346 C C . MET A 1 179 ? 2.146 7.132 -13.270 1.00 93.62 179 MET A C 1
ATOM 1348 O O . MET A 1 179 ? 2.586 7.334 -14.403 1.00 93.62 179 MET A O 1
ATOM 1352 N N . VAL A 1 180 ? 1.379 6.074 -12.990 1.00 92.12 180 VAL A N 1
ATOM 1353 C CA . VAL A 1 180 ? 0.984 5.063 -13.991 1.00 92.12 180 VAL A CA 1
ATOM 1354 C C . VAL A 1 180 ? 0.131 5.685 -15.099 1.00 92.12 180 VAL A C 1
ATOM 1356 O O . VAL A 1 180 ? 0.379 5.449 -16.287 1.00 92.12 180 VAL A O 1
ATOM 1359 N N . SER A 1 181 ? -0.832 6.541 -14.745 1.00 88.00 181 SER A N 1
ATOM 1360 C CA . SER A 1 181 ? -1.657 7.273 -15.715 1.00 88.00 181 SER A CA 1
ATOM 1361 C C . SER A 1 181 ? -0.802 8.170 -16.616 1.00 88.00 181 SER A C 1
ATOM 1363 O O . SER A 1 181 ? -0.968 8.168 -17.841 1.00 88.00 181 SER A O 1
ATOM 1365 N N . ALA A 1 182 ? 0.142 8.910 -16.028 1.00 88.12 182 ALA A N 1
ATOM 1366 C CA . ALA A 1 182 ? 1.062 9.776 -16.760 1.00 88.12 182 ALA A CA 1
ATOM 1367 C C . ALA A 1 182 ? 1.974 8.980 -17.720 1.00 88.12 182 ALA A C 1
ATOM 1369 O O . ALA A 1 182 ? 2.219 9.415 -18.856 1.00 88.12 182 ALA A O 1
ATOM 1370 N N . ALA A 1 183 ? 2.433 7.797 -17.293 1.00 88.75 183 ALA A N 1
ATOM 1371 C CA . ALA A 1 183 ? 3.281 6.900 -18.081 1.00 88.75 183 ALA A CA 1
ATOM 1372 C C . ALA A 1 183 ? 2.520 6.251 -19.244 1.00 88.75 183 ALA A C 1
ATOM 1374 O O . ALA A 1 183 ? 3.054 6.134 -20.345 1.00 88.75 183 ALA A O 1
ATOM 1375 N N . SER A 1 184 ? 1.238 5.941 -19.044 1.00 85.94 184 SER A N 1
ATOM 1376 C CA . SER A 1 184 ? 0.347 5.380 -20.071 1.00 85.94 184 SER A CA 1
ATOM 1377 C C . SER A 1 184 ? -0.003 6.361 -21.202 1.00 85.94 184 SER A C 1
ATOM 1379 O O . SER A 1 184 ? -0.677 5.987 -22.159 1.00 85.94 184 SER A O 1
ATOM 1381 N N . GLY A 1 185 ? 0.414 7.630 -21.107 1.00 69.12 185 GLY A N 1
ATOM 1382 C CA . GLY A 1 185 ? 0.059 8.675 -22.073 1.00 69.12 185 GLY A CA 1
ATOM 1383 C C . GLY A 1 185 ? -1.362 9.225 -21.902 1.00 69.12 185 GLY A C 1
ATOM 1384 O O . GLY A 1 185 ? -1.829 9.985 -22.752 1.00 69.12 185 GLY A O 1
ATOM 1385 N N . GLY A 1 186 ? -2.045 8.880 -20.806 1.00 53.97 186 GLY A N 1
ATOM 1386 C CA . GLY A 1 186 ? -3.330 9.461 -20.441 1.00 53.97 186 GLY A CA 1
ATOM 1387 C C . GLY A 1 186 ? -3.140 10.864 -19.868 1.00 53.97 186 GLY A C 1
ATOM 1388 O O . GLY A 1 186 ? -2.513 11.039 -18.827 1.00 53.97 186 GLY A O 1
ATOM 1389 N N . SER A 1 187 ? -3.689 11.882 -20.532 1.00 37.09 187 SER A N 1
ATOM 1390 C CA . SER A 1 187 ? -3.855 13.203 -19.920 1.00 37.09 187 SER A CA 1
ATOM 1391 C C . SER A 1 187 ? -5.021 13.123 -18.936 1.00 37.09 187 SER A C 1
ATOM 1393 O O . SER A 1 187 ? -6.178 13.111 -19.349 1.00 37.09 187 SER A O 1
ATOM 1395 N N . ALA A 1 188 ? -4.729 13.028 -17.641 1.00 40.19 188 ALA A N 1
ATOM 1396 C CA . ALA A 1 188 ? -5.750 13.103 -16.607 1.00 40.19 188 ALA A CA 1
ATOM 1397 C C . ALA A 1 188 ? -5.814 14.531 -16.053 1.00 40.19 188 ALA A C 1
ATOM 1399 O O . ALA A 1 188 ? -4.961 14.960 -15.281 1.00 40.19 188 ALA A O 1
ATOM 1400 N N . ALA A 1 189 ? -6.865 15.264 -16.415 1.00 32.38 189 ALA A N 1
ATOM 1401 C CA . ALA A 1 189 ? -7.531 16.079 -15.410 1.00 32.38 189 ALA A CA 1
ATOM 1402 C C . ALA A 1 189 ? -8.396 15.108 -14.590 1.00 32.38 189 ALA A C 1
ATOM 1404 O O . ALA A 1 189 ? -9.207 14.404 -15.201 1.00 32.38 189 ALA A O 1
ATOM 1405 N N . PRO A 1 190 ? -8.273 15.032 -13.254 1.00 37.78 190 PRO A N 1
ATOM 1406 C CA . PRO A 1 190 ? -9.243 14.291 -12.472 1.00 37.78 190 PRO A CA 1
ATOM 1407 C C . PRO A 1 190 ? -10.543 15.102 -12.484 1.00 37.78 190 PRO A C 1
ATOM 1409 O O . PRO A 1 190 ? -10.737 16.027 -11.702 1.00 37.78 190 PRO A O 1
ATOM 1412 N N . SER A 1 191 ? -11.450 14.791 -13.411 1.00 33.16 191 SER A N 1
ATOM 1413 C CA . SER A 1 191 ? -12.861 15.058 -13.154 1.00 33.16 191 SER A CA 1
ATOM 1414 C C . SER A 1 191 ? -13.306 14.021 -12.140 1.00 33.16 191 SER A C 1
ATOM 1416 O O . SER A 1 191 ? -13.524 12.859 -12.477 1.00 33.16 191 SER A O 1
ATOM 1418 N N . ALA A 1 192 ? -13.403 14.456 -10.887 1.00 37.94 192 ALA A N 1
ATOM 1419 C CA . ALA A 1 192 ? -14.123 13.751 -9.849 1.00 37.94 192 ALA A CA 1
ATOM 1420 C C . ALA A 1 192 ? -15.586 13.590 -10.289 1.00 37.94 192 ALA A C 1
ATOM 1422 O O . ALA A 1 192 ? -16.447 14.435 -10.065 1.00 37.94 192 ALA A O 1
ATOM 1423 N N . THR A 1 193 ? -15.867 12.489 -10.966 1.00 31.69 193 THR A N 1
ATOM 1424 C CA . THR A 1 193 ? -17.134 11.778 -10.856 1.00 31.69 193 THR A CA 1
ATOM 1425 C C . THR A 1 193 ? -16.782 10.310 -11.011 1.00 31.69 193 THR A C 1
ATOM 1427 O O . THR A 1 193 ? -16.866 9.734 -12.094 1.00 31.69 193 THR A O 1
ATOM 1430 N N . VAL A 1 194 ? -16.295 9.721 -9.919 1.00 32.81 194 VAL A N 1
ATOM 1431 C CA . VAL A 1 194 ? -16.100 8.280 -9.830 1.00 32.81 194 VAL A CA 1
ATOM 1432 C C . VAL A 1 194 ? -17.492 7.653 -9.831 1.00 32.81 194 VAL A C 1
ATOM 1434 O O . VAL A 1 194 ? -18.160 7.574 -8.806 1.00 32.81 194 VAL A O 1
ATOM 1437 N N . VAL A 1 195 ? -17.959 7.221 -10.999 1.00 28.36 195 VAL A N 1
ATOM 1438 C CA . VAL A 1 195 ? -18.932 6.132 -11.043 1.00 28.36 195 VAL A CA 1
ATOM 1439 C C . VAL A 1 195 ? -18.101 4.867 -10.882 1.00 28.36 195 VAL A C 1
ATOM 1441 O O . VAL A 1 195 ? -17.539 4.360 -11.851 1.00 28.36 195 VAL A O 1
ATOM 1444 N N . VAL A 1 196 ? -17.954 4.423 -9.630 1.00 33.72 196 VAL A N 1
ATOM 1445 C CA . VAL A 1 196 ? -17.270 3.180 -9.260 1.00 33.72 196 VAL A CA 1
ATOM 1446 C C . VAL A 1 196 ? -17.990 2.044 -9.985 1.00 33.72 196 VAL A C 1
ATOM 1448 O O . VAL A 1 196 ? -19.066 1.612 -9.577 1.00 33.72 196 VAL A O 1
ATOM 1451 N N . SER A 1 197 ? -17.424 1.553 -11.084 1.00 34.81 197 SER A N 1
ATOM 1452 C CA . SER A 1 197 ? -17.726 0.189 -11.510 1.00 34.81 197 SER A CA 1
ATOM 1453 C C . SER A 1 197 ? -16.925 -0.710 -10.582 1.00 34.81 197 SER A C 1
ATOM 1455 O O . SER A 1 197 ? -15.750 -0.964 -10.829 1.00 34.81 197 SER A O 1
ATOM 1457 N N . ALA A 1 198 ? -17.533 -1.088 -9.457 1.00 43.50 198 ALA A N 1
ATOM 1458 C CA . ALA A 1 198 ? -16.899 -1.943 -8.467 1.00 43.50 198 ALA A CA 1
ATOM 1459 C C . ALA A 1 198 ? -16.488 -3.254 -9.149 1.00 43.50 198 ALA A C 1
ATOM 1461 O O . ALA A 1 198 ? -17.327 -3.962 -9.712 1.00 43.50 198 ALA A O 1
ATOM 1462 N N . THR A 1 199 ? -15.191 -3.561 -9.147 1.00 59.44 199 THR A N 1
ATOM 1463 C CA . THR A 1 199 ? -14.716 -4.886 -9.545 1.00 59.44 199 THR A CA 1
ATOM 1464 C C . THR A 1 199 ? -15.334 -5.915 -8.595 1.00 59.44 199 THR A C 1
ATOM 1466 O O . THR A 1 199 ? -15.601 -5.613 -7.429 1.00 59.44 199 THR A O 1
ATOM 1469 N N . SER A 1 200 ? -15.598 -7.137 -9.070 1.00 70.62 200 SER A N 1
ATOM 1470 C CA . SER A 1 200 ? -16.198 -8.189 -8.230 1.00 70.62 200 SER A CA 1
ATOM 1471 C C . SER A 1 200 ? -15.415 -8.411 -6.935 1.00 70.62 200 SER A C 1
ATOM 1473 O O . SER A 1 200 ? -16.013 -8.678 -5.898 1.00 70.62 200 SER A O 1
ATOM 1475 N N . ASP A 1 201 ? -14.094 -8.238 -6.989 1.00 72.12 201 ASP A N 1
ATOM 1476 C CA . ASP A 1 201 ? -13.194 -8.396 -5.851 1.00 72.12 201 ASP A CA 1
ATOM 1477 C C . ASP A 1 201 ? -13.463 -7.365 -4.750 1.00 72.12 201 ASP A C 1
ATOM 1479 O O . ASP A 1 201 ? -13.632 -7.764 -3.598 1.00 72.12 201 ASP A O 1
ATOM 1483 N N . VAL A 1 202 ? -13.608 -6.079 -5.096 1.00 74.25 202 VAL A N 1
ATOM 1484 C CA . VAL A 1 202 ? -13.949 -5.025 -4.124 1.00 74.25 202 VAL A CA 1
ATOM 1485 C C . VAL A 1 202 ? -15.303 -5.317 -3.485 1.00 74.25 202 VAL A C 1
ATOM 1487 O O . VAL A 1 202 ? -15.407 -5.312 -2.268 1.00 74.25 202 VAL A O 1
ATOM 1490 N N . VAL A 1 203 ? -16.320 -5.692 -4.272 1.00 78.38 203 VAL A N 1
ATOM 1491 C CA . VAL A 1 203 ? -17.652 -6.028 -3.726 1.00 78.38 203 VAL A CA 1
ATOM 1492 C C . VAL A 1 203 ? -17.586 -7.212 -2.756 1.00 78.38 203 VAL A C 1
ATOM 1494 O O . VAL A 1 203 ? -18.202 -7.178 -1.690 1.00 78.38 203 VAL A O 1
ATOM 1497 N N . THR A 1 204 ? -16.846 -8.270 -3.108 1.00 87.44 204 THR A N 1
ATOM 1498 C CA . THR A 1 204 ? -16.719 -9.456 -2.244 1.00 87.44 204 THR A CA 1
ATOM 1499 C C . THR A 1 204 ? -15.960 -9.167 -0.955 1.00 87.44 204 THR A C 1
ATOM 1501 O O . THR A 1 204 ? -16.370 -9.661 0.097 1.00 87.44 204 THR A O 1
ATOM 1504 N N . LEU A 1 205 ? -14.894 -8.364 -1.022 1.00 90.19 205 LEU A N 1
ATOM 1505 C CA . LEU A 1 205 ? -14.129 -7.952 0.146 1.00 90.19 205 LEU A CA 1
ATOM 1506 C C . LEU A 1 205 ? -14.949 -7.020 1.037 1.00 90.19 205 LEU A C 1
ATOM 1508 O O . LEU A 1 205 ? -15.092 -7.318 2.216 1.00 90.19 205 LEU A O 1
ATOM 1512 N N . THR A 1 206 ? -15.532 -5.953 0.480 1.00 85.06 206 THR A N 1
ATOM 1513 C CA . THR A 1 206 ? -16.367 -4.988 1.211 1.00 85.06 206 THR A CA 1
ATOM 1514 C C . THR A 1 206 ? -17.434 -5.703 2.027 1.00 85.06 206 THR A C 1
ATOM 1516 O O . THR A 1 206 ? -17.484 -5.528 3.239 1.00 85.06 206 THR A O 1
ATOM 1519 N N . ARG A 1 207 ? -18.208 -6.599 1.399 1.00 89.94 207 ARG A N 1
ATOM 1520 C CA . ARG A 1 207 ? -19.249 -7.362 2.102 1.00 89.94 207 ARG A CA 1
ATOM 1521 C C . ARG A 1 207 ? -18.676 -8.176 3.262 1.00 89.94 207 ARG A C 1
ATOM 1523 O O . ARG A 1 207 ? -19.275 -8.255 4.326 1.00 89.94 207 ARG A O 1
ATOM 1530 N N . ARG A 1 208 ? -17.522 -8.809 3.053 1.00 94.06 208 ARG A N 1
ATOM 1531 C CA . ARG A 1 208 ? -16.898 -9.654 4.070 1.00 94.06 208 ARG A CA 1
ATOM 1532 C C . ARG A 1 208 ? -16.342 -8.840 5.241 1.00 94.06 208 ARG A C 1
ATOM 1534 O O . ARG A 1 208 ? -16.471 -9.271 6.381 1.00 94.06 208 ARG A O 1
ATOM 1541 N N . VAL A 1 209 ? -15.752 -7.681 4.963 1.00 91.62 209 VAL A N 1
ATOM 1542 C CA . VAL A 1 209 ? -15.308 -6.735 5.991 1.00 91.62 209 VAL A CA 1
ATOM 1543 C C . VAL A 1 209 ? -16.508 -6.243 6.793 1.00 91.62 209 VAL A C 1
ATOM 1545 O O . VAL A 1 209 ? -16.485 -6.303 8.015 1.00 91.62 209 VAL A O 1
ATOM 1548 N N . GLU A 1 210 ? -17.575 -5.805 6.125 1.00 91.38 210 GLU A N 1
ATOM 1549 C CA . GLU A 1 210 ? -18.796 -5.338 6.786 1.00 91.38 210 GLU A CA 1
ATOM 1550 C C . GLU A 1 210 ? -19.423 -6.425 7.672 1.00 91.38 210 GLU A C 1
ATOM 1552 O O . GLU A 1 210 ? -19.834 -6.123 8.792 1.00 91.38 210 GLU A O 1
ATOM 1557 N N . ASP A 1 211 ? -19.431 -7.690 7.231 1.00 94.69 211 ASP A N 1
ATOM 1558 C CA . ASP A 1 211 ? -19.888 -8.818 8.052 1.00 94.69 211 ASP A CA 1
ATOM 1559 C C . ASP A 1 211 ? -19.031 -8.961 9.337 1.00 94.69 211 ASP A C 1
ATOM 1561 O O . ASP A 1 211 ? -19.573 -9.151 10.431 1.00 94.69 211 ASP A O 1
ATOM 1565 N N . ALA A 1 212 ? -17.702 -8.822 9.235 1.00 93.62 212 ALA A N 1
ATOM 1566 C CA . ALA A 1 212 ? -16.792 -8.870 10.383 1.00 93.62 212 ALA A CA 1
ATOM 1567 C C . ALA A 1 212 ? -16.989 -7.678 11.340 1.00 93.62 212 ALA A C 1
ATOM 1569 O O . ALA A 1 212 ? -17.074 -7.859 12.558 1.00 93.62 212 ALA A O 1
ATOM 1570 N N . LEU A 1 213 ? -17.121 -6.461 10.802 1.00 91.38 21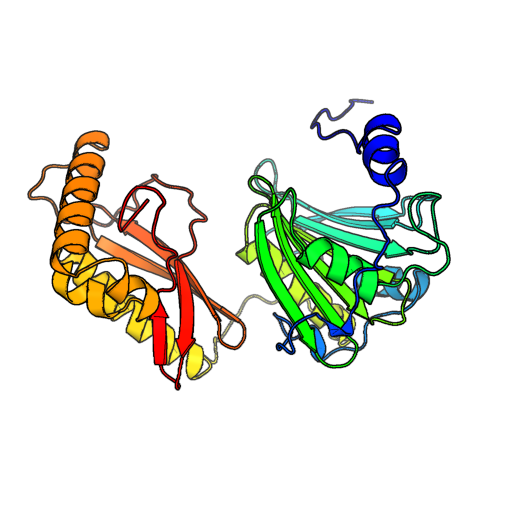3 LEU A N 1
ATOM 1571 C CA . LEU A 1 213 ? -17.335 -5.241 11.587 1.00 91.38 213 LEU A CA 1
ATOM 1572 C C . LEU A 1 213 ? -18.711 -5.220 12.259 1.00 91.38 213 LEU A C 1
ATOM 1574 O O . LEU A 1 213 ? -18.848 -4.715 13.376 1.00 91.38 213 LEU A O 1
ATOM 1578 N N . ALA A 1 214 ? -19.731 -5.814 11.636 1.00 93.19 214 ALA A N 1
ATOM 1579 C CA . ALA A 1 214 ? -21.042 -5.982 12.250 1.00 93.19 214 ALA A CA 1
ATOM 1580 C C . ALA A 1 214 ? -20.969 -6.887 13.489 1.00 93.19 214 ALA A C 1
ATOM 1582 O O . ALA A 1 214 ? -21.584 -6.574 14.511 1.00 93.19 214 ALA A O 1
ATOM 1583 N N . LEU A 1 215 ? -20.190 -7.974 13.431 1.00 95.50 215 LEU A N 1
ATOM 1584 C CA . LEU A 1 215 ? -19.940 -8.844 14.585 1.00 95.50 215 LEU A CA 1
ATOM 1585 C C . LEU A 1 215 ? -19.157 -8.110 15.679 1.00 95.50 215 LEU A C 1
ATOM 1587 O O . LEU A 1 215 ? -19.553 -8.164 16.844 1.00 95.50 215 LEU A O 1
ATOM 1591 N N . ALA A 1 216 ? -18.108 -7.370 15.310 1.00 90.50 216 ALA A N 1
ATOM 1592 C CA . ALA A 1 216 ? -17.333 -6.541 16.236 1.00 90.50 216 ALA A CA 1
ATOM 1593 C C . ALA A 1 216 ? -18.209 -5.494 16.952 1.00 90.50 216 ALA A C 1
ATOM 1595 O O . ALA A 1 216 ? -18.162 -5.367 18.175 1.00 90.50 216 ALA A O 1
ATOM 1596 N N . SER A 1 217 ? -19.090 -4.813 16.212 1.00 91.31 217 SER A N 1
ATOM 1597 C CA . SER A 1 217 ? -20.036 -3.818 16.748 1.00 91.31 217 SER A CA 1
ATOM 1598 C C . SER A 1 217 ? -21.050 -4.420 17.724 1.00 91.31 217 SER A C 1
ATOM 1600 O O . SER A 1 217 ? -21.500 -3.764 18.659 1.00 91.31 217 SER A O 1
ATOM 1602 N N . GLN A 1 218 ? -21.394 -5.697 17.542 1.00 91.50 218 GLN A N 1
ATOM 1603 C CA . GLN A 1 218 ? -22.250 -6.455 18.461 1.00 91.50 218 GLN A CA 1
ATOM 1604 C C . GLN A 1 218 ? -21.478 -7.013 19.668 1.00 91.50 218 GLN A C 1
ATOM 1606 O O . GLN A 1 218 ? -22.067 -7.667 20.528 1.00 91.50 218 GLN A O 1
ATOM 1611 N N . GLY A 1 219 ? -20.160 -6.797 19.735 1.00 89.12 219 GLY A N 1
ATOM 1612 C CA . GLY A 1 219 ? -19.282 -7.408 20.730 1.00 89.12 219 GLY A CA 1
ATOM 1613 C C . GLY A 1 219 ? -19.121 -8.920 20.553 1.00 89.12 219 GLY A C 1
ATOM 1614 O O . GLY A 1 219 ? -18.680 -9.602 21.480 1.00 89.12 219 GLY A O 1
ATOM 1615 N N . ASN A 1 220 ? -19.477 -9.461 19.384 1.00 94.81 220 ASN A N 1
ATOM 1616 C CA . ASN A 1 220 ? -19.391 -10.883 19.091 1.00 94.81 220 ASN A CA 1
ATOM 1617 C C . ASN A 1 220 ? -17.988 -11.270 18.590 1.00 94.81 220 ASN A C 1
ATOM 1619 O O . ASN A 1 220 ? -17.784 -11.682 17.446 1.00 94.81 220 ASN A O 1
ATOM 1623 N N . TRP A 1 221 ? -17.000 -11.105 19.471 1.00 92.31 221 TRP A N 1
ATOM 1624 C CA . TRP A 1 221 ? -15.580 -11.303 19.165 1.00 92.31 221 TRP A CA 1
ATOM 1625 C C . TRP A 1 221 ? -15.216 -12.755 18.855 1.00 92.31 221 TRP A C 1
ATOM 1627 O O . TRP A 1 221 ? -14.288 -13.010 18.092 1.00 92.31 221 TRP A O 1
ATOM 1637 N N . LEU A 1 222 ? -15.963 -13.711 19.409 1.00 93.38 222 LEU A N 1
ATOM 1638 C CA . LEU A 1 222 ? -15.802 -15.130 19.100 1.00 93.38 222 LEU A CA 1
ATOM 1639 C C . LEU A 1 222 ? -16.114 -15.404 17.619 1.00 93.38 222 LEU A C 1
ATOM 1641 O O . LEU A 1 222 ? -15.420 -16.186 16.973 1.00 93.38 222 LEU A O 1
ATOM 1645 N N . GLU A 1 223 ? -17.122 -14.747 17.059 1.00 95.62 223 GLU A N 1
ATOM 1646 C CA . GLU A 1 223 ? -17.517 -14.951 15.670 1.00 95.62 223 GLU A CA 1
ATOM 1647 C C . GLU A 1 223 ? -16.670 -14.087 14.730 1.00 95.62 223 GLU A C 1
ATOM 1649 O O . GLU A 1 223 ? -16.298 -14.551 13.653 1.00 95.62 223 GLU A O 1
ATOM 1654 N N . ALA A 1 224 ? -16.291 -12.874 15.149 1.00 92.38 224 ALA A N 1
ATOM 1655 C CA . ALA A 1 224 ? -15.365 -12.023 14.397 1.00 92.38 224 ALA A CA 1
ATOM 1656 C C . ALA A 1 224 ? -13.990 -12.696 14.193 1.00 92.38 224 ALA A C 1
ATOM 1658 O O . ALA A 1 224 ? -13.377 -12.537 13.138 1.00 92.38 224 ALA A O 1
ATOM 1659 N N . TRP A 1 225 ? -13.539 -13.517 15.151 1.00 93.56 225 TRP A N 1
ATOM 1660 C CA . TRP A 1 225 ? -12.298 -14.300 15.053 1.00 93.56 225 TRP A CA 1
ATOM 1661 C C . TRP A 1 225 ? -12.235 -15.200 13.807 1.00 93.56 225 TRP A C 1
ATOM 1663 O O . TRP A 1 225 ? -11.154 -15.431 13.269 1.00 93.56 225 TRP A O 1
ATOM 1673 N N . GLU A 1 226 ? -13.374 -15.676 13.292 1.00 94.88 226 GLU A N 1
ATOM 1674 C CA . GLU A 1 226 ? -13.406 -16.560 12.117 1.00 94.88 226 GLU A CA 1
ATOM 1675 C C . GLU A 1 226 ? -12.949 -15.872 10.820 1.00 94.88 226 GLU A C 1
ATOM 1677 O O . GLU A 1 226 ? -12.642 -16.557 9.846 1.00 94.88 226 GLU A O 1
ATOM 1682 N N . TYR A 1 227 ? -12.878 -14.537 10.797 1.00 94.81 227 TYR A N 1
ATOM 1683 C CA . TYR A 1 227 ? -12.452 -13.760 9.629 1.00 94.81 227 TYR A CA 1
ATOM 1684 C C . TYR A 1 227 ? -10.930 -13.626 9.508 1.00 94.81 227 TYR A C 1
ATOM 1686 O O . TYR A 1 227 ? -10.439 -13.175 8.471 1.00 94.81 227 TYR A O 1
ATOM 1694 N N . TYR A 1 228 ? -10.175 -14.042 10.527 1.00 90.75 228 TYR A N 1
ATOM 1695 C CA . TYR A 1 228 ? -8.717 -13.975 10.527 1.00 90.75 228 TYR A CA 1
ATOM 1696 C C . TYR A 1 228 ? -8.076 -15.154 9.786 1.00 90.75 228 TYR A C 1
ATOM 1698 O O . TYR A 1 228 ? -8.624 -16.262 9.707 1.00 90.75 228 TYR A O 1
ATOM 1706 N N . THR A 1 229 ? -6.873 -14.921 9.258 1.00 86.69 229 THR A N 1
ATOM 1707 C CA . THR A 1 229 ? -6.056 -15.958 8.608 1.00 86.69 229 THR A CA 1
ATOM 1708 C C . THR A 1 229 ? -5.854 -17.183 9.506 1.00 86.69 229 THR A C 1
ATOM 1710 O O . THR A 1 229 ? -5.837 -17.094 10.735 1.00 86.69 229 THR A O 1
ATOM 1713 N N . LEU A 1 230 ? -5.675 -18.360 8.894 1.00 87.12 230 LEU A N 1
ATOM 1714 C CA . LEU A 1 230 ? -5.419 -19.598 9.639 1.00 87.12 230 LEU A CA 1
ATOM 1715 C C . LEU A 1 230 ? -4.174 -19.479 10.530 1.00 87.12 230 LEU A C 1
ATOM 1717 O O . LEU A 1 230 ? -4.230 -19.870 11.689 1.00 87.12 230 LEU A O 1
ATOM 1721 N N . SER A 1 231 ? -3.093 -18.880 10.023 1.00 81.00 231 SER A N 1
ATOM 1722 C CA . SER A 1 231 ? -1.862 -18.651 10.789 1.00 81.00 231 SER A CA 1
ATOM 1723 C C . SER A 1 231 ? -2.111 -17.840 12.059 1.00 81.00 231 SER A C 1
ATOM 1725 O O . SER A 1 231 ? -1.593 -18.181 13.121 1.00 81.00 231 SER A O 1
ATOM 1727 N N . PHE A 1 232 ? -2.946 -16.800 11.975 1.00 84.06 232 PHE A N 1
ATOM 1728 C CA . PHE A 1 232 ? -3.351 -16.040 13.150 1.00 84.06 232 PHE A CA 1
ATOM 1729 C C . PHE A 1 232 ? -4.156 -16.913 14.113 1.00 84.06 232 PHE A C 1
ATOM 1731 O O . PHE A 1 232 ? -3.811 -17.010 15.288 1.00 84.06 232 PHE A O 1
ATOM 1738 N N . ARG A 1 233 ? -5.179 -17.611 13.614 1.00 89.19 233 ARG A N 1
ATOM 1739 C CA . ARG A 1 233 ? -6.065 -18.466 14.418 1.00 89.19 233 ARG A CA 1
ATOM 1740 C C . ARG A 1 233 ? -5.344 -19.627 15.114 1.00 89.19 233 ARG A C 1
ATOM 1742 O O . ARG A 1 233 ? -5.727 -20.010 16.214 1.00 89.19 233 ARG A O 1
ATOM 1749 N N . GLU A 1 234 ? -4.290 -20.168 14.510 1.00 85.81 234 GLU A N 1
ATOM 1750 C CA . GLU A 1 234 ? -3.428 -21.183 15.131 1.00 85.81 234 GLU A CA 1
ATOM 1751 C C . GLU A 1 234 ? -2.562 -20.598 16.253 1.00 85.81 234 GLU A C 1
ATOM 1753 O O . GLU A 1 234 ? -2.360 -21.244 17.281 1.00 85.81 234 GLU A O 1
ATOM 1758 N N . SER A 1 235 ? -2.068 -19.370 16.073 1.00 83.31 235 SER A N 1
ATOM 1759 C CA . SER A 1 235 ? -1.262 -18.671 17.083 1.00 83.31 235 SER A CA 1
ATOM 1760 C C . SER A 1 235 ? -2.096 -18.081 18.225 1.00 83.31 235 SER A C 1
ATOM 1762 O O . SER A 1 235 ? -1.624 -17.978 19.356 1.00 83.31 235 SER A O 1
ATOM 1764 N N . CYS A 1 236 ? -3.346 -17.728 17.935 1.00 84.75 236 CYS A N 1
ATOM 1765 C CA . CYS A 1 236 ? -4.263 -17.070 18.841 1.00 84.75 236 CYS A CA 1
ATOM 1766 C C . CYS A 1 236 ? -5.601 -17.827 18.892 1.00 84.75 236 CYS A C 1
ATOM 1768 O O . CYS A 1 236 ? -6.482 -17.602 18.049 1.00 84.75 236 CYS A O 1
ATOM 1770 N N . PRO A 1 237 ? -5.787 -18.701 19.897 1.00 90.44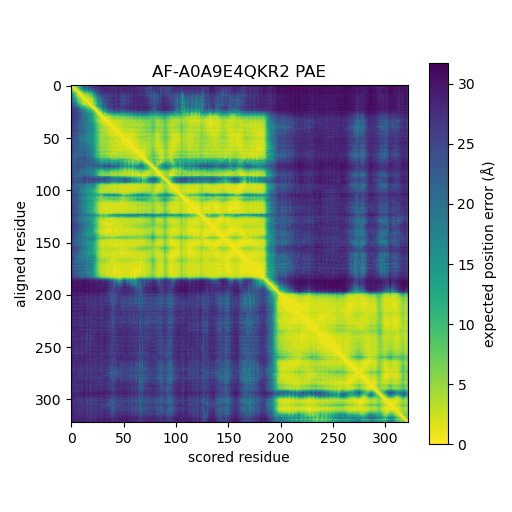 237 PRO A N 1
ATOM 1771 C CA . PRO A 1 237 ? -7.040 -19.411 20.097 1.00 90.44 237 PRO A CA 1
ATOM 1772 C C . PRO A 1 237 ? -8.219 -18.458 20.300 1.00 90.44 237 PRO A C 1
ATOM 1774 O O . PRO A 1 237 ? -8.101 -17.416 20.950 1.00 90.44 237 PRO A O 1
ATOM 1777 N N . LYS A 1 238 ? -9.377 -18.862 19.783 1.00 92.62 238 LYS A N 1
ATOM 1778 C CA . LYS A 1 238 ? -10.631 -18.101 19.754 1.00 92.62 238 LYS A CA 1
ATOM 1779 C C . LYS A 1 238 ? -11.014 -17.476 21.101 1.00 92.62 238 LYS A C 1
ATOM 1781 O O . LYS A 1 238 ? -11.370 -16.302 21.170 1.00 92.62 238 LYS A O 1
ATOM 1786 N N . GLU A 1 239 ? -10.919 -18.237 22.187 1.00 91.94 239 GLU A N 1
ATOM 1787 C CA . GLU A 1 239 ? -11.263 -17.772 23.532 1.00 91.94 239 GLU A CA 1
ATOM 1788 C C . GLU A 1 239 ? -10.248 -16.755 24.066 1.00 91.94 239 GLU A C 1
ATOM 1790 O O . GLU A 1 239 ? -10.625 -15.799 24.746 1.00 91.94 239 GLU A O 1
ATOM 1795 N N . THR A 1 240 ? -8.965 -16.936 23.740 1.00 88.00 240 THR A N 1
ATOM 1796 C CA . THR A 1 240 ? -7.893 -16.004 24.111 1.00 88.00 240 THR A CA 1
ATOM 1797 C C . THR A 1 240 ? -8.044 -14.684 23.366 1.00 88.00 240 THR A C 1
ATOM 1799 O O . THR A 1 240 ? -7.986 -13.634 24.003 1.00 88.00 240 THR A O 1
ATOM 1802 N N . PHE A 1 241 ? -8.315 -14.736 22.058 1.00 88.62 241 PHE A N 1
ATOM 1803 C CA . PHE A 1 241 ? -8.635 -13.561 21.247 1.00 88.62 241 PHE A CA 1
ATOM 1804 C C . PHE A 1 241 ? -9.777 -12.760 21.870 1.00 88.62 241 PHE A C 1
ATOM 1806 O O . PHE A 1 241 ? -9.611 -11.592 22.213 1.00 88.62 241 PHE A O 1
ATOM 1813 N N . ALA A 1 242 ? -10.927 -13.410 22.073 1.00 90.31 242 ALA A N 1
ATOM 1814 C CA . ALA A 1 242 ? -12.117 -12.738 22.572 1.00 90.31 242 ALA A CA 1
ATOM 1815 C C . ALA A 1 242 ? -11.885 -12.129 23.963 1.00 90.31 242 ALA A C 1
ATOM 1817 O O . ALA A 1 242 ? -12.296 -10.998 24.209 1.00 90.31 242 ALA A O 1
ATOM 1818 N N . ALA A 1 243 ? -11.185 -12.831 24.862 1.00 86.56 243 ALA A N 1
ATOM 1819 C CA . ALA A 1 243 ? -10.853 -12.299 26.181 1.00 86.56 243 ALA A CA 1
ATOM 1820 C C . ALA A 1 243 ? -9.944 -11.060 26.106 1.00 86.56 243 ALA A C 1
ATOM 1822 O O . ALA A 1 243 ? -10.191 -10.081 26.814 1.00 86.56 243 ALA A O 1
ATOM 1823 N N . GLN A 1 244 ? -8.919 -11.084 25.247 1.00 85.00 244 GLN A N 1
ATOM 1824 C CA . GLN A 1 244 ? -8.004 -9.953 25.078 1.00 85.00 244 GLN A CA 1
ATOM 1825 C C . GLN A 1 244 ? -8.701 -8.748 24.446 1.00 85.00 244 GLN A C 1
ATOM 1827 O O . GLN A 1 244 ? -8.601 -7.653 24.994 1.00 85.00 244 GLN A O 1
ATOM 1832 N N . VAL A 1 245 ? -9.482 -8.944 23.379 1.00 84.50 245 VAL A N 1
ATOM 1833 C CA . VAL A 1 245 ? -10.228 -7.849 22.740 1.00 84.50 245 VAL A CA 1
ATOM 1834 C C . VAL A 1 245 ? -11.263 -7.258 23.694 1.00 84.50 245 VAL A C 1
ATOM 1836 O O . VAL A 1 245 ? -11.346 -6.041 23.820 1.00 84.50 245 VAL A O 1
ATOM 1839 N N . VAL A 1 246 ? -12.012 -8.076 24.443 1.00 86.69 246 VAL A N 1
ATOM 1840 C CA . VAL A 1 246 ? -12.956 -7.562 25.455 1.00 86.69 246 VAL A CA 1
ATOM 1841 C C . VAL A 1 246 ? -12.228 -6.740 26.520 1.00 86.69 246 VAL A C 1
ATOM 1843 O O . VAL A 1 246 ? -12.701 -5.665 26.892 1.00 86.69 246 VAL A O 1
ATOM 1846 N N . SER A 1 247 ? -11.074 -7.211 26.998 1.00 82.31 247 SER A N 1
ATOM 1847 C CA . SER A 1 247 ? -10.255 -6.469 27.961 1.00 82.31 247 SER A CA 1
ATOM 1848 C C . SER A 1 247 ? -9.766 -5.136 27.383 1.00 82.31 247 SER A C 1
ATOM 1850 O O . SER A 1 247 ? -9.918 -4.101 28.035 1.00 82.31 247 SER A O 1
ATOM 1852 N N . GLY A 1 248 ? -9.240 -5.144 26.155 1.00 82.50 248 GLY A N 1
ATOM 1853 C CA . GLY A 1 248 ? -8.780 -3.951 25.444 1.00 82.50 248 GLY A CA 1
ATOM 1854 C C . GLY A 1 248 ? -9.907 -2.947 25.212 1.00 82.50 248 GLY A C 1
ATOM 1855 O O . GLY A 1 248 ? -9.772 -1.780 25.562 1.00 82.50 248 GLY A O 1
ATOM 1856 N N . MET A 1 249 ? -11.072 -3.407 24.752 1.00 83.31 249 MET A N 1
ATOM 1857 C CA . MET A 1 249 ? -12.247 -2.558 24.539 1.00 83.31 249 MET A CA 1
ATOM 1858 C C . MET A 1 249 ? -12.785 -1.951 25.835 1.00 83.31 249 MET A C 1
ATOM 1860 O O . MET A 1 249 ? -13.256 -0.816 25.830 1.00 83.31 249 MET A O 1
ATOM 1864 N N . ASN A 1 250 ? -12.713 -2.666 26.959 1.00 83.62 250 ASN A N 1
ATOM 1865 C CA . ASN A 1 250 ? -13.094 -2.112 28.260 1.00 83.62 250 ASN A CA 1
ATOM 1866 C C . ASN A 1 250 ? -12.109 -1.036 28.732 1.00 83.62 250 ASN A C 1
ATOM 1868 O O . ASN A 1 250 ? -12.532 -0.002 29.250 1.00 83.62 250 ASN A O 1
ATOM 1872 N N . MET A 1 251 ? -10.808 -1.252 28.525 1.00 79.19 251 MET A N 1
ATOM 1873 C CA . MET A 1 251 ? -9.781 -0.249 28.806 1.00 79.19 251 MET A CA 1
ATOM 1874 C C . MET A 1 251 ? -9.954 0.988 27.917 1.00 79.19 251 MET A C 1
ATOM 1876 O O . MET A 1 251 ? -9.959 2.107 28.426 1.00 79.19 251 MET A O 1
ATOM 1880 N N . PHE A 1 252 ? -10.181 0.785 26.620 1.00 80.38 252 PHE A N 1
ATOM 1881 C CA . PHE A 1 252 ? -10.446 1.836 25.642 1.00 80.38 252 PHE A CA 1
ATOM 1882 C C . PHE A 1 252 ? -11.673 2.678 26.017 1.00 80.38 252 PHE A C 1
ATOM 1884 O O . PHE A 1 252 ? -11.572 3.898 26.138 1.00 80.38 252 PHE A O 1
ATOM 1891 N N . ARG A 1 253 ? -12.810 2.031 26.314 1.00 83.50 253 ARG A N 1
ATOM 1892 C CA . ARG A 1 253 ? -14.016 2.712 26.814 1.00 83.50 253 ARG A CA 1
ATOM 1893 C C . ARG A 1 253 ? -13.726 3.540 28.062 1.00 83.50 253 ARG A C 1
ATOM 1895 O O . ARG A 1 253 ? -14.134 4.694 28.134 1.00 83.50 253 ARG A O 1
ATOM 1902 N N . SER A 1 254 ? -12.978 2.984 29.018 1.00 79.44 254 SER A N 1
ATOM 1903 C CA . SER A 1 254 ? -12.617 3.697 30.246 1.00 79.44 254 SER A CA 1
ATOM 1904 C C . SER A 1 254 ? -11.761 4.939 29.988 1.00 79.44 254 SER A C 1
ATOM 1906 O O . SER A 1 254 ? -11.904 5.906 30.731 1.00 79.44 254 SER A O 1
ATOM 1908 N N . MET A 1 255 ? -10.875 4.928 28.985 1.00 80.56 255 MET A N 1
ATOM 1909 C CA . MET A 1 255 ? -10.069 6.105 28.628 1.00 80.56 255 MET A CA 1
ATOM 1910 C C . MET A 1 255 ? -10.913 7.231 28.035 1.00 80.56 255 MET A C 1
ATOM 1912 O O . MET A 1 255 ? -10.607 8.399 28.253 1.00 80.56 255 MET A O 1
ATOM 1916 N N . LEU A 1 256 ? -11.963 6.874 27.297 1.00 82.88 256 LEU A N 1
ATOM 1917 C CA . LEU A 1 256 ? -12.881 7.816 26.662 1.00 82.88 256 LEU A CA 1
ATOM 1918 C C . LEU A 1 256 ? -14.093 8.168 27.534 1.00 82.88 256 LEU A C 1
ATOM 1920 O O . LEU A 1 256 ? -15.007 8.837 27.064 1.00 82.88 256 LEU A O 1
ATOM 1924 N N . GLU A 1 257 ? -14.116 7.705 28.787 1.00 88.06 257 GLU A N 1
ATOM 1925 C CA . GLU A 1 257 ? -15.241 7.875 29.716 1.00 88.06 257 GLU A CA 1
ATOM 1926 C C . GLU A 1 257 ? -16.582 7.344 29.156 1.00 88.06 257 GLU A C 1
ATOM 1928 O O . GLU A 1 257 ? -17.658 7.813 29.528 1.00 88.06 257 GLU A O 1
ATOM 1933 N N . ILE A 1 258 ? -16.524 6.327 28.287 1.00 87.56 258 ILE A N 1
ATOM 1934 C CA . ILE A 1 258 ? -17.695 5.679 27.683 1.00 87.56 258 ILE A CA 1
ATOM 1935 C C . ILE A 1 258 ? -18.209 4.578 28.627 1.00 87.56 258 ILE A C 1
ATOM 1937 O O . ILE A 1 258 ? -17.436 3.686 29.002 1.00 87.56 258 ILE A O 1
ATOM 1941 N N . PRO A 1 259 ? -19.499 4.584 29.010 1.00 88.56 259 PRO A N 1
ATOM 1942 C CA . PRO A 1 259 ? -20.070 3.534 29.848 1.00 88.56 259 PRO A CA 1
ATOM 1943 C C . PRO A 1 259 ? -19.993 2.140 29.197 1.00 88.56 259 PRO A C 1
ATOM 1945 O O . PRO A 1 259 ? -20.076 2.008 27.975 1.00 88.56 259 PRO A O 1
ATOM 1948 N N . PRO A 1 260 ? -19.846 1.064 29.992 1.00 81.81 260 PRO A N 1
ATOM 1949 C CA . PRO A 1 260 ? -19.659 -0.292 29.469 1.00 81.81 260 PRO A CA 1
ATOM 1950 C C . PRO A 1 260 ? -20.890 -0.852 28.740 1.00 81.81 260 PRO A C 1
ATOM 1952 O O . PRO A 1 260 ? -20.756 -1.790 27.958 1.00 81.81 260 PRO A O 1
ATOM 1955 N N . ASP A 1 261 ? -22.077 -0.311 29.011 1.00 84.69 261 ASP A N 1
ATOM 1956 C CA . ASP A 1 261 ? -23.345 -0.667 28.375 1.00 84.69 261 ASP A CA 1
ATOM 1957 C C . ASP A 1 261 ? -23.613 0.105 27.076 1.00 84.69 261 ASP A C 1
ATOM 1959 O O . ASP A 1 261 ? -24.538 -0.245 26.340 1.00 84.69 261 ASP A O 1
ATOM 1963 N N . GLU A 1 262 ? -22.793 1.107 26.752 1.00 87.94 262 GLU A N 1
ATOM 1964 C CA . GLU A 1 262 ? -22.915 1.847 25.502 1.00 87.94 262 GLU A CA 1
ATOM 1965 C C . GLU A 1 262 ? -22.206 1.129 24.344 1.00 87.94 262 GLU A C 1
ATOM 1967 O O . GLU A 1 262 ? -21.057 0.667 24.426 1.00 87.94 262 GLU A O 1
ATOM 1972 N N . SER A 1 263 ? -22.932 1.014 23.230 1.00 85.69 263 SER A N 1
ATOM 1973 C CA . SER A 1 263 ? -22.454 0.350 22.024 1.00 85.69 263 SER A CA 1
ATOM 1974 C C . SER A 1 263 ? -21.443 1.216 21.281 1.00 85.69 263 SER A C 1
ATOM 1976 O O . SER A 1 263 ? -21.636 2.421 21.111 1.00 85.69 263 SER A O 1
ATOM 1978 N N . LEU A 1 264 ? -20.404 0.558 20.780 1.00 87.44 264 LEU A N 1
ATOM 1979 C CA . LEU A 1 264 ? -19.468 1.117 19.818 1.00 87.44 264 LEU A CA 1
ATOM 1980 C C . LEU A 1 264 ? -19.747 0.465 18.470 1.00 87.44 264 LEU A C 1
ATOM 1982 O O . LEU A 1 264 ? -19.936 -0.749 18.399 1.00 87.44 264 LEU A O 1
ATOM 1986 N N . GLU A 1 265 ? -19.783 1.268 17.419 1.00 88.38 265 GLU A N 1
ATOM 1987 C CA . GLU A 1 265 ? -20.005 0.794 16.060 1.00 88.38 265 GLU A CA 1
ATOM 1988 C C . GLU A 1 265 ? -18.706 0.881 15.271 1.00 88.38 265 GLU A C 1
ATOM 1990 O O . GLU A 1 265 ? -18.118 1.948 15.148 1.00 88.38 265 GLU A O 1
ATOM 1995 N N . PHE A 1 266 ? -18.274 -0.233 14.699 1.00 86.69 266 PHE A N 1
ATOM 1996 C CA . PHE A 1 266 ? -17.163 -0.278 13.763 1.00 86.69 266 PHE A CA 1
ATOM 1997 C C . PHE A 1 266 ? -17.729 -0.145 12.357 1.00 86.69 266 PHE A C 1
ATOM 1999 O O . PHE A 1 266 ? -18.605 -0.917 11.958 1.00 86.69 266 PHE A O 1
ATOM 2006 N N . ARG A 1 267 ? -17.255 0.843 11.603 1.00 79.69 267 ARG A N 1
ATOM 2007 C CA . ARG A 1 267 ? -17.724 1.092 10.241 1.00 79.69 267 ARG A CA 1
ATOM 2008 C C . ARG A 1 267 ? -16.562 1.094 9.274 1.00 79.69 267 ARG A C 1
ATOM 2010 O O . ARG A 1 267 ? -15.497 1.637 9.556 1.00 79.69 267 ARG A O 1
ATOM 2017 N N . LEU A 1 268 ? -16.814 0.489 8.123 1.00 82.69 268 LEU A N 1
ATOM 2018 C CA . LEU A 1 268 ? -15.914 0.542 6.993 1.00 82.69 268 LEU A CA 1
ATOM 2019 C C . LEU A 1 268 ? -15.912 1.964 6.427 1.00 82.69 268 LEU A C 1
ATOM 2021 O O . LEU A 1 268 ? -16.976 2.515 6.140 1.00 82.69 268 LEU A O 1
ATOM 2025 N N . MET A 1 269 ? -14.723 2.533 6.267 1.00 75.88 269 MET A N 1
ATOM 2026 C CA . MET A 1 269 ? -14.535 3.863 5.692 1.00 75.88 269 MET A CA 1
ATOM 2027 C C . MET A 1 269 ? -14.079 3.765 4.243 1.00 75.88 269 MET A C 1
ATOM 2029 O O . MET A 1 269 ? -14.668 4.407 3.375 1.00 75.88 269 MET A O 1
ATOM 2033 N N . ASP A 1 270 ? -13.069 2.934 3.982 1.00 68.75 270 ASP A N 1
ATOM 2034 C CA . ASP A 1 270 ? -12.535 2.736 2.638 1.00 68.75 270 ASP A CA 1
ATOM 2035 C C . ASP A 1 270 ? -11.917 1.346 2.450 1.00 68.75 270 ASP A C 1
ATOM 2037 O O . ASP A 1 270 ? -11.448 0.716 3.403 1.00 68.75 270 ASP A O 1
ATOM 2041 N N . VAL A 1 271 ? -11.921 0.869 1.204 1.00 72.31 271 VAL A N 1
ATOM 2042 C CA . VAL A 1 271 ? -11.328 -0.409 0.800 1.00 72.31 271 VAL A CA 1
ATOM 2043 C C . VAL A 1 271 ? -10.481 -0.203 -0.442 1.00 72.31 271 VAL A C 1
ATOM 2045 O O . VAL A 1 271 ? -10.996 0.091 -1.519 1.00 72.31 271 VAL A O 1
ATOM 2048 N N . THR A 1 272 ? -9.191 -0.496 -0.320 1.00 68.06 272 THR A N 1
ATOM 2049 C CA . THR A 1 272 ? -8.259 -0.499 -1.447 1.00 68.06 272 THR A CA 1
ATOM 2050 C C . THR A 1 272 ? -7.781 -1.922 -1.721 1.00 68.06 272 THR A C 1
ATOM 2052 O O . THR A 1 272 ? -7.101 -2.524 -0.893 1.00 68.06 272 THR A O 1
ATOM 2055 N N . VAL A 1 273 ? -8.117 -2.475 -2.891 1.00 72.75 273 VAL A N 1
ATOM 2056 C CA . VAL A 1 273 ? -7.668 -3.811 -3.327 1.00 72.75 273 VAL A CA 1
ATOM 2057 C C . VAL A 1 273 ? -6.423 -3.694 -4.202 1.00 72.75 273 VAL A C 1
ATOM 2059 O O . VAL A 1 273 ? -6.428 -3.003 -5.219 1.00 72.75 273 VAL A O 1
ATOM 2062 N N . ILE A 1 274 ? -5.376 -4.433 -3.842 1.00 69.12 274 ILE A N 1
ATOM 2063 C CA . ILE A 1 274 ? -4.076 -4.463 -4.510 1.00 69.12 274 ILE A CA 1
ATOM 2064 C C . ILE A 1 274 ? -3.744 -5.920 -4.866 1.00 69.12 274 ILE A C 1
ATOM 2066 O O . ILE A 1 274 ? -3.077 -6.646 -4.133 1.00 69.12 274 ILE A O 1
ATOM 2070 N N . GLY A 1 275 ? -4.239 -6.385 -6.014 1.00 74.62 275 GLY A N 1
ATOM 2071 C CA . GLY A 1 275 ? -4.008 -7.759 -6.467 1.00 74.62 275 GLY A CA 1
ATOM 2072 C C . GLY A 1 275 ? -4.634 -8.798 -5.529 1.00 74.62 275 GLY A C 1
ATOM 2073 O O . GLY A 1 275 ? -5.849 -8.985 -5.530 1.00 74.62 275 GLY A O 1
ATOM 2074 N N . SER A 1 276 ? -3.805 -9.521 -4.771 1.00 75.75 276 SER A N 1
ATOM 2075 C CA . SER A 1 276 ? -4.242 -10.504 -3.766 1.00 75.75 276 SER A CA 1
ATOM 2076 C C . SER A 1 276 ? -4.207 -9.976 -2.334 1.00 75.75 276 SER A C 1
ATOM 2078 O O . SER A 1 276 ? -4.441 -10.749 -1.410 1.00 75.75 276 SER A O 1
ATOM 2080 N N . THR A 1 277 ? -3.901 -8.701 -2.124 1.00 75.44 277 THR A N 1
ATOM 2081 C CA . THR A 1 277 ? -3.988 -8.044 -0.819 1.00 75.44 277 THR A CA 1
ATOM 2082 C C . THR A 1 277 ? -4.978 -6.894 -0.882 1.00 75.44 277 THR A C 1
ATOM 2084 O O . THR A 1 277 ? -5.402 -6.466 -1.957 1.00 75.44 277 THR A O 1
ATOM 2087 N N . ALA A 1 278 ? -5.397 -6.420 0.278 1.00 72.88 278 ALA A N 1
ATOM 2088 C CA . ALA A 1 278 ? -6.205 -5.233 0.400 1.00 72.88 278 ALA A CA 1
ATOM 2089 C C . ALA A 1 278 ? -5.914 -4.520 1.714 1.00 72.88 278 ALA A C 1
ATOM 2091 O O . ALA A 1 278 ? -5.423 -5.116 2.671 1.00 72.88 278 ALA A O 1
ATOM 2092 N N . LEU A 1 279 ? -6.214 -3.232 1.725 1.00 74.50 279 LEU A N 1
ATOM 2093 C CA . LEU A 1 279 ? -6.085 -2.356 2.871 1.00 74.50 279 LEU A CA 1
ATOM 2094 C C . LEU A 1 279 ? -7.460 -1.785 3.161 1.00 74.50 279 LEU A C 1
ATOM 2096 O O . LEU A 1 279 ? -8.150 -1.311 2.254 1.00 74.50 279 LEU A O 1
ATOM 2100 N N . VAL A 1 280 ? -7.865 -1.894 4.415 1.00 76.06 280 VAL A N 1
ATOM 2101 C CA . VAL A 1 280 ? -9.213 -1.582 4.858 1.00 76.06 280 VAL A CA 1
ATOM 2102 C C . VAL A 1 280 ? -9.114 -0.539 5.957 1.00 76.06 280 VAL A C 1
ATOM 2104 O O . VAL A 1 280 ? -8.527 -0.790 7.003 1.00 76.06 280 VAL A O 1
ATOM 2107 N N . SER A 1 281 ? -9.694 0.633 5.719 1.00 73.75 281 SER A N 1
ATOM 2108 C CA . SER A 1 281 ? -9.822 1.670 6.740 1.00 73.75 281 SER A CA 1
ATOM 2109 C C . SER A 1 281 ? -11.123 1.455 7.503 1.00 73.75 281 SER A C 1
ATOM 2111 O O . SER A 1 281 ? -12.200 1.360 6.901 1.00 73.75 281 SER A O 1
ATOM 2113 N N . THR A 1 282 ? -11.033 1.372 8.829 1.00 76.38 282 THR A N 1
ATOM 2114 C CA . THR A 1 282 ? -12.192 1.225 9.712 1.00 76.38 282 THR A CA 1
ATOM 2115 C C . THR A 1 282 ? -12.170 2.304 10.780 1.00 76.38 282 THR A C 1
ATOM 2117 O O . THR A 1 282 ? -11.116 2.664 11.290 1.00 76.38 282 THR A O 1
ATOM 2120 N N . HIS A 1 283 ? -13.340 2.839 11.117 1.00 78.94 283 HIS A N 1
ATOM 2121 C CA . HIS A 1 283 ? -13.493 3.825 12.184 1.00 78.94 283 HIS A CA 1
ATOM 2122 C C . HIS A 1 283 ? -14.468 3.327 13.243 1.00 78.94 283 HIS A C 1
ATOM 2124 O O . HIS A 1 283 ? -15.452 2.643 12.940 1.00 78.94 283 HIS A O 1
ATOM 2130 N N . ILE A 1 284 ? -14.216 3.739 14.484 1.00 82.81 284 ILE A N 1
ATOM 2131 C CA . ILE A 1 284 ? -15.097 3.484 15.619 1.00 82.81 284 ILE A CA 1
ATOM 2132 C C . ILE A 1 284 ? -16.004 4.695 15.819 1.00 82.81 284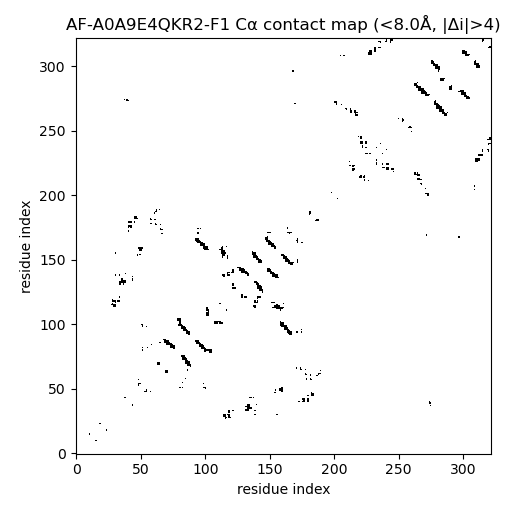 ILE A C 1
ATOM 2134 O O . ILE A 1 284 ? -15.548 5.834 15.894 1.00 82.81 284 ILE A O 1
ATOM 2138 N N . PHE A 1 285 ? -17.298 4.436 15.931 1.00 84.50 285 PHE A N 1
ATOM 2139 C CA . PHE A 1 285 ? -18.337 5.419 16.170 1.00 84.50 285 PHE A CA 1
ATOM 2140 C C . PHE A 1 285 ? -18.983 5.178 17.531 1.00 84.50 285 PHE A C 1
ATOM 2142 O O . PHE A 1 285 ? -19.239 4.042 17.936 1.00 84.50 285 PHE A O 1
ATOM 2149 N N . HIS A 1 286 ? -19.310 6.269 18.212 1.00 87.81 286 HIS A N 1
ATOM 2150 C CA . HIS A 1 286 ? -20.076 6.285 19.449 1.00 87.81 286 HIS A CA 1
ATOM 2151 C C . HIS A 1 286 ? -21.275 7.213 19.265 1.00 87.81 286 HIS A C 1
ATOM 2153 O O . HIS A 1 286 ? -21.126 8.364 18.869 1.00 87.81 286 HIS A O 1
ATOM 2159 N N . GLN A 1 287 ? -22.486 6.684 19.465 1.00 87.12 287 GLN A N 1
ATOM 2160 C CA . GLN A 1 287 ? -23.747 7.413 19.241 1.00 87.12 287 GLN A CA 1
ATOM 2161 C C . GLN A 1 287 ? -23.869 8.056 17.840 1.00 87.12 287 GLN A C 1
ATOM 2163 O O . GLN A 1 287 ? -24.546 9.065 17.657 1.00 87.12 287 GLN A O 1
ATOM 2168 N N . GLY A 1 288 ? -23.236 7.444 16.835 1.00 80.62 288 GLY A N 1
ATOM 2169 C CA . GLY A 1 288 ? -23.238 7.923 15.452 1.00 80.62 288 GLY A CA 1
ATOM 2170 C C . GLY A 1 288 ? -22.148 8.941 15.115 1.00 80.62 288 GLY A C 1
ATOM 2171 O O . GLY A 1 288 ? -21.984 9.237 13.932 1.00 80.62 288 GLY A O 1
ATOM 2172 N N . GLU A 1 289 ? -21.371 9.398 16.098 1.00 79.19 289 GLU A N 1
ATOM 2173 C CA . GLU A 1 289 ? -20.231 10.297 15.906 1.00 79.19 289 GLU A CA 1
ATOM 2174 C C . GLU A 1 289 ? -18.913 9.505 15.878 1.00 79.19 289 GLU A C 1
ATOM 2176 O O . GLU A 1 289 ? -18.745 8.576 16.674 1.00 79.19 289 GLU A O 1
ATOM 2181 N N . PRO A 1 290 ? -17.974 9.818 14.968 1.00 79.88 290 PRO A N 1
ATOM 2182 C CA . PRO A 1 290 ? -16.678 9.150 14.922 1.00 79.88 290 PRO A CA 1
ATOM 2183 C C . PRO A 1 290 ? -15.835 9.533 16.144 1.00 79.88 290 PRO A C 1
ATOM 2185 O O . PRO A 1 290 ? -15.752 10.706 16.515 1.00 79.88 290 PRO A O 1
ATOM 2188 N N . LEU A 1 291 ? -15.188 8.547 16.760 1.00 74.62 291 LEU A N 1
ATOM 2189 C CA . LEU A 1 291 ? -14.247 8.774 17.851 1.00 74.62 291 LEU A CA 1
ATOM 2190 C C . LEU A 1 291 ? -12.898 9.225 17.284 1.00 74.62 291 LEU A C 1
ATOM 2192 O O . LEU A 1 291 ? -12.332 8.562 16.420 1.00 74.62 291 LEU A O 1
ATOM 2196 N N . ASP A 1 292 ? -12.366 10.336 17.794 1.00 67.00 292 ASP A N 1
ATOM 2197 C CA . ASP A 1 292 ? -11.032 10.830 17.433 1.00 67.00 292 ASP A CA 1
ATOM 2198 C C . ASP A 1 292 ? -9.965 10.113 18.276 1.00 67.00 292 ASP A C 1
ATOM 2200 O O . ASP A 1 292 ? -9.437 10.652 19.252 1.00 67.00 292 ASP A O 1
ATOM 2204 N N . TYR A 1 293 ? -9.740 8.832 17.975 1.00 52.25 293 TYR A N 1
ATOM 2205 C CA . TYR A 1 293 ? -8.789 7.986 18.690 1.00 52.25 293 TYR A CA 1
ATOM 2206 C C . TYR A 1 293 ? -8.203 6.900 17.785 1.00 52.25 293 TYR A C 1
ATOM 2208 O O . TYR A 1 293 ? -8.917 6.300 16.987 1.00 52.25 293 TYR A O 1
ATOM 2216 N N . GLY A 1 294 ? -6.914 6.610 17.978 1.00 45.22 294 GLY A N 1
ATOM 2217 C CA . GLY A 1 294 ? -6.131 5.730 17.109 1.00 45.22 294 GLY A CA 1
ATOM 2218 C C . GLY A 1 294 ? -5.441 6.519 15.999 1.00 45.22 294 GLY A C 1
ATOM 2219 O O . GLY A 1 294 ? -5.742 7.693 15.771 1.00 45.22 294 GLY A O 1
ATOM 2220 N N . ALA A 1 295 ? -4.460 5.911 15.333 1.00 39.06 295 ALA A N 1
ATOM 2221 C CA . ALA A 1 295 ? -3.948 6.497 14.103 1.00 39.06 295 ALA A CA 1
ATOM 2222 C C . ALA A 1 295 ? -5.115 6.520 13.105 1.00 39.06 295 ALA A C 1
ATOM 2224 O O . ALA A 1 295 ? -5.626 5.464 12.752 1.00 39.06 295 ALA A O 1
ATOM 2225 N N . GLN A 1 296 ? -5.530 7.705 12.647 1.00 40.59 296 GLN A N 1
ATOM 2226 C CA . GLN A 1 296 ? -6.574 7.875 11.617 1.00 40.59 296 GLN A CA 1
ATOM 2227 C C . GLN A 1 296 ? -6.240 7.137 10.293 1.00 40.59 296 GLN A C 1
ATOM 2229 O O . GLN A 1 296 ? -7.084 7.050 9.408 1.00 40.59 296 GLN A O 1
ATOM 2234 N N . ASP A 1 297 ? -5.040 6.549 10.208 1.00 44.94 297 ASP A N 1
ATOM 2235 C CA . ASP A 1 297 ? -4.456 5.856 9.062 1.00 44.94 297 ASP A CA 1
ATOM 2236 C C . ASP A 1 297 ? -4.111 4.376 9.372 1.00 44.94 297 ASP A C 1
ATOM 2238 O O . ASP A 1 297 ? -3.276 3.771 8.690 1.00 44.94 297 ASP A O 1
ATOM 2242 N N . GLU A 1 298 ? -4.670 3.786 10.439 1.00 52.75 298 GLU A N 1
ATOM 2243 C CA . GLU A 1 298 ? -4.479 2.360 10.731 1.00 52.75 298 GLU A CA 1
ATOM 2244 C C . GLU A 1 298 ? -5.324 1.524 9.760 1.00 52.75 298 GLU A C 1
ATOM 2246 O O . GLU A 1 298 ? -6.556 1.533 9.782 1.00 52.75 298 GLU A O 1
ATOM 2251 N N . LEU A 1 299 ? -4.637 0.861 8.832 1.00 59.53 299 LEU A N 1
ATOM 2252 C CA . LEU A 1 299 ? -5.255 0.067 7.781 1.00 59.53 299 LEU A CA 1
ATOM 2253 C C . LEU A 1 299 ? -5.172 -1.408 8.146 1.00 59.53 299 LEU A C 1
ATOM 2255 O O . LEU A 1 299 ? -4.082 -1.975 8.247 1.00 59.53 299 LEU A O 1
ATOM 2259 N N . ASP A 1 300 ? -6.333 -2.041 8.262 1.00 71.12 300 ASP A N 1
ATOM 2260 C CA . ASP A 1 300 ? -6.422 -3.483 8.390 1.00 71.12 300 ASP A CA 1
ATOM 2261 C C . ASP A 1 300 ? -5.938 -4.123 7.088 1.00 71.12 300 ASP A C 1
ATOM 2263 O O . ASP A 1 300 ? -6.468 -3.869 5.999 1.00 71.12 300 ASP A O 1
ATOM 2267 N N . SER A 1 301 ? -4.923 -4.975 7.196 1.00 79.81 301 SER A N 1
ATOM 2268 C CA . SER A 1 301 ? -4.433 -5.753 6.064 1.00 79.81 301 SER A CA 1
ATOM 2269 C C . SER A 1 301 ? -5.359 -6.938 5.822 1.00 79.81 301 SER A C 1
ATOM 2271 O O . SER A 1 301 ? -5.660 -7.702 6.734 1.00 79.81 301 SER A O 1
ATOM 2273 N N . TRP A 1 302 ? -5.787 -7.130 4.581 1.00 87.44 302 TRP A N 1
ATOM 2274 C CA . TRP A 1 302 ? -6.545 -8.295 4.144 1.00 87.44 302 TRP A CA 1
ATOM 2275 C C . TRP A 1 302 ? -5.805 -9.010 3.018 1.00 87.44 302 TRP A C 1
ATOM 2277 O O . TRP A 1 302 ? -5.133 -8.391 2.195 1.00 87.44 302 TRP A O 1
ATOM 2287 N N . VAL A 1 303 ? -5.929 -10.332 2.958 1.00 82.12 303 VAL A N 1
ATOM 2288 C CA . VAL A 1 303 ? -5.267 -11.167 1.950 1.00 82.12 303 VAL A CA 1
ATOM 2289 C C . VAL A 1 303 ? -6.239 -12.170 1.346 1.00 82.12 303 VAL A C 1
ATOM 2291 O O . VAL A 1 303 ? -7.073 -12.746 2.043 1.00 82.12 303 VAL A O 1
ATOM 2294 N N . ARG A 1 304 ? -6.136 -12.387 0.035 1.00 87.50 304 ARG A N 1
ATOM 2295 C CA . ARG A 1 304 ? -6.916 -13.378 -0.700 1.00 87.50 304 ARG A CA 1
ATOM 2296 C C . ARG A 1 304 ? -6.170 -14.708 -0.728 1.00 87.50 304 ARG A C 1
ATOM 2298 O O . ARG A 1 304 ? -5.123 -14.816 -1.362 1.00 87.50 304 ARG A O 1
ATOM 2305 N N . ILE A 1 305 ? -6.744 -15.721 -0.087 1.00 83.44 305 ILE A N 1
ATOM 2306 C CA . ILE A 1 305 ? -6.235 -17.098 -0.033 1.00 83.44 305 ILE A CA 1
ATOM 2307 C C . ILE A 1 305 ? -7.346 -18.010 -0.552 1.00 83.44 305 ILE A C 1
ATOM 2309 O O . ILE A 1 305 ? -8.483 -17.920 -0.095 1.00 83.44 305 ILE A O 1
ATOM 2313 N N . ASP A 1 306 ? -7.035 -18.837 -1.553 1.00 88.12 306 ASP A N 1
ATOM 2314 C CA . ASP A 1 306 ? -7.977 -19.777 -2.185 1.00 88.12 306 ASP A CA 1
ATOM 2315 C C . ASP A 1 306 ? -9.299 -19.142 -2.670 1.00 88.12 306 ASP A C 1
ATOM 2317 O O . ASP A 1 306 ? -10.352 -19.775 -2.700 1.00 88.12 306 ASP A O 1
ATOM 2321 N N . GLY A 1 307 ? -9.241 -17.872 -3.092 1.00 83.69 307 GLY A N 1
ATOM 2322 C CA . GLY A 1 307 ? -10.394 -17.125 -3.608 1.00 83.69 307 GLY A CA 1
ATOM 2323 C C . GLY A 1 307 ? -11.264 -16.459 -2.537 1.00 83.69 307 GLY A C 1
ATOM 2324 O O . GLY A 1 307 ? -12.249 -15.813 -2.888 1.00 83.69 307 GLY A O 1
ATOM 2325 N N . GLU A 1 308 ? -10.893 -16.554 -1.260 1.00 91.38 308 GLU A N 1
ATOM 2326 C CA . GLU A 1 308 ? -11.587 -15.915 -0.140 1.00 91.38 308 GLU A CA 1
ATOM 2327 C C . GLU A 1 308 ? -10.670 -14.903 0.564 1.00 91.38 308 GLU A C 1
ATOM 2329 O O . GLU A 1 308 ? -9.451 -15.068 0.590 1.00 91.38 308 GLU A O 1
ATOM 2334 N N . TRP A 1 309 ? -11.246 -13.825 1.100 1.00 92.62 309 TRP A N 1
ATOM 2335 C CA . TRP A 1 309 ? -10.503 -12.755 1.771 1.00 92.62 309 TRP A CA 1
ATOM 2336 C C . TRP A 1 309 ? -10.369 -13.019 3.274 1.00 92.62 309 TRP A C 1
ATOM 2338 O O . TRP A 1 309 ? -11.319 -13.456 3.914 1.00 92.62 309 TRP A O 1
ATOM 2348 N N . TRP A 1 310 ? -9.217 -12.719 3.860 1.00 91.06 310 TRP A N 1
ATOM 2349 C CA . TRP A 1 310 ? -8.933 -12.974 5.274 1.00 91.06 310 TRP A CA 1
ATOM 2350 C C . TRP A 1 310 ? -8.232 -11.782 5.901 1.00 91.06 310 TRP A C 1
ATOM 2352 O O . TRP A 1 310 ? -7.336 -11.216 5.277 1.00 91.06 310 TRP A O 1
ATOM 2362 N N . ASN A 1 311 ? -8.604 -11.435 7.131 1.00 89.88 311 ASN A N 1
ATOM 2363 C CA . ASN A 1 311 ? -7.913 -10.407 7.892 1.00 89.88 311 ASN A CA 1
ATOM 2364 C C . ASN A 1 311 ? -6.519 -10.924 8.294 1.00 89.88 311 ASN A C 1
ATOM 2366 O O . ASN A 1 311 ? -6.373 -11.972 8.935 1.00 89.88 311 ASN A O 1
ATOM 2370 N N . ASN A 1 312 ? -5.493 -10.213 7.841 1.00 84.62 312 ASN A N 1
ATOM 2371 C CA . ASN A 1 312 ? -4.088 -10.570 7.909 1.00 84.62 312 ASN A CA 1
ATOM 2372 C C . ASN A 1 312 ? -3.367 -9.734 8.969 1.00 84.62 312 ASN A C 1
ATOM 2374 O O . ASN A 1 312 ? -2.542 -8.878 8.657 1.00 84.62 312 ASN A O 1
ATOM 2378 N N . VAL A 1 313 ? -3.674 -10.010 10.234 1.00 74.06 313 VAL A N 1
ATOM 2379 C CA . VAL A 1 313 ? -2.963 -9.414 11.369 1.00 74.06 313 VAL A CA 1
ATOM 2380 C C . VAL A 1 313 ? -1.820 -10.340 11.791 1.00 74.06 313 VAL A C 1
ATOM 2382 O O . VAL A 1 313 ? -2.062 -11.531 12.019 1.00 74.06 313 VAL A O 1
ATOM 2385 N N . PRO A 1 314 ? -0.575 -9.844 11.902 1.00 62.12 314 PRO A N 1
ATOM 2386 C CA . PRO A 1 314 ? 0.489 -10.607 12.535 1.00 62.12 314 PRO A CA 1
ATOM 2387 C C . PRO A 1 314 ? 0.201 -10.744 14.042 1.00 62.12 314 PRO A C 1
ATOM 2389 O O . PRO A 1 314 ? -0.220 -9.771 14.666 1.00 62.12 314 PRO A O 1
ATOM 2392 N N . PRO A 1 315 ? 0.426 -11.916 14.661 1.00 60.31 315 PRO A N 1
ATOM 2393 C CA . PRO A 1 315 ? 0.294 -12.047 16.109 1.00 60.31 315 PRO A CA 1
ATOM 2394 C C . PRO A 1 315 ? 1.256 -11.087 16.826 1.00 60.31 315 PRO A C 1
ATOM 2396 O O . PRO A 1 315 ? 2.411 -10.933 16.421 1.00 60.31 315 PRO A O 1
ATOM 2399 N N . GLY A 1 316 ? 0.768 -10.433 17.880 1.00 57.09 316 GLY A N 1
ATOM 2400 C CA . GLY A 1 316 ? 1.540 -9.470 18.660 1.00 57.09 316 GLY A CA 1
ATOM 2401 C C . GLY A 1 316 ? 2.643 -10.137 19.497 1.00 57.09 316 GLY A C 1
ATOM 2402 O O . GLY A 1 316 ? 2.561 -11.326 19.815 1.00 57.09 316 GLY A O 1
ATOM 2403 N N . PRO A 1 317 ? 3.684 -9.387 19.909 1.00 49.47 317 PRO A N 1
ATOM 2404 C CA . PRO A 1 317 ? 4.785 -9.923 20.710 1.00 49.47 317 PRO A CA 1
ATOM 2405 C C . PRO A 1 317 ? 4.358 -10.363 22.123 1.00 49.47 317 PRO A C 1
ATOM 2407 O O . PRO A 1 317 ? 5.024 -11.213 22.714 1.00 49.47 317 PRO A O 1
ATOM 2410 N N . GLU A 1 318 ? 3.251 -9.827 22.654 1.00 56.34 318 GLU A N 1
ATOM 2411 C CA . GLU A 1 318 ? 2.714 -10.157 23.987 1.00 56.34 318 GLU A CA 1
ATOM 2412 C C . GLU A 1 318 ? 1.319 -10.820 23.956 1.00 56.34 318 GLU A C 1
ATOM 2414 O O . GLU A 1 318 ? 0.727 -11.071 25.009 1.00 56.34 318 GLU A O 1
ATOM 2419 N N . GLY A 1 319 ? 0.772 -11.149 22.778 1.00 60.62 319 GLY A N 1
ATOM 2420 C CA . GLY A 1 319 ? -0.580 -11.699 22.693 1.00 60.62 319 GLY A CA 1
ATOM 2421 C C . GLY A 1 319 ? -1.192 -11.746 21.295 1.00 60.62 319 GLY A C 1
ATOM 2422 O O . GLY A 1 319 ? -0.514 -11.686 20.277 1.00 60.62 319 GLY A O 1
ATOM 2423 N N . CYS A 1 320 ? -2.514 -11.893 21.265 1.00 65.69 320 CYS A N 1
ATOM 2424 C CA . CYS A 1 320 ? -3.327 -12.005 20.060 1.00 65.69 320 CYS A CA 1
ATOM 2425 C C . CYS A 1 320 ? -3.551 -10.677 19.335 1.00 65.69 320 CYS A C 1
ATOM 2427 O O . CYS A 1 320 ? -3.865 -10.671 18.154 1.00 65.69 320 CYS A O 1
ATOM 2429 N N . VAL A 1 321 ? -3.472 -9.566 20.054 1.00 60.81 321 VAL A N 1
ATOM 2430 C CA . VAL A 1 321 ? -3.798 -8.223 19.568 1.00 60.81 321 VAL A CA 1
ATOM 2431 C C . VAL A 1 321 ? -2.803 -7.264 20.212 1.00 60.81 321 VAL A C 1
ATOM 2433 O O . VAL A 1 321 ? -2.441 -7.476 21.372 1.00 60.81 321 VAL A O 1
ATOM 2436 N N . ASN A 1 322 ? -2.329 -6.278 19.448 1.00 48.53 322 ASN A N 1
ATOM 2437 C CA . ASN A 1 322 ? -1.486 -5.192 19.957 1.00 48.53 322 ASN A CA 1
ATOM 2438 C C . ASN A 1 322 ? -2.324 -4.133 20.676 1.00 48.53 322 ASN A C 1
ATOM 2440 O O . ASN A 1 322 ? -3.489 -3.936 20.264 1.00 48.53 322 ASN A O 1
#

Mean predicted aligned error: 17.08 Å

Foldseek 3Di:
DDDDDDDDPDDDPVNLCVVVVPPVCVVQLDLVPFAADQDFLCPLVFDDDQALVVVVVLVVLFEQDFPNWGWPDWDDDPQQQKTKIWTDDPPDKIKMKMKGQQCTDPRHDNQDFQSSVLSVVCVDDQWAWPGWHDHVQKTKTWIDDPLKIKIWMDGGNGSMIMMIMMSFPVSSSRNVNSSRCSRVVHRDPPPPDPPPPDDPVNVQVQVLVVVLQVCVQVLVQLVNLVQADPVLCVQAPSVQRSVVVLVVVVVVCVVVVHDPPFTKGKDWDDWADTPFKIWTQIFIDGPNHTDPDDDSRDTFIWGHDPNHIGGYDDADPVGSHD

Nearest PDB structures (foldseek):
  7cu9-assembly1_A  TM=3.570E-01  e=3.134E-03  Mycolicibacterium smegmatis MC2 155
  4hef-assembly1_A  TM=6.217E-01  e=3.035E+00  Pseudomonas aeruginosa PAO1
  2qz6-assembly1_A  TM=3.332E-01  e=5.938E-01  Pseudomonas fluorescens
  8sdn-assembly1_A  TM=3.517E-01  e=1.508E+00  Pseudomonas aeruginosa
  6ksv-assembly1_A  TM=2.775E-01  e=8.423E-01  Streptomyces albidoflavus